Protein AF-A0A1I3V0T2-F1 (afdb_monomer_lite)

Structure (mmCIF, N/CA/C/O backbone):
data_AF-A0A1I3V0T2-F1
#
_entry.id   AF-A0A1I3V0T2-F1
#
loop_
_atom_site.group_PDB
_atom_site.id
_atom_site.type_symbol
_atom_site.label_atom_id
_atom_site.label_alt_id
_atom_site.label_comp_id
_atom_site.label_asym_id
_atom_site.label_entity_id
_atom_site.label_seq_id
_atom_site.pdbx_PDB_ins_code
_atom_site.Cartn_x
_atom_site.Cartn_y
_atom_site.Cartn_z
_atom_site.occupancy
_atom_site.B_iso_or_equiv
_atom_site.auth_seq_id
_atom_site.auth_comp_id
_atom_site.auth_asym_id
_atom_site.auth_atom_id
_atom_site.pdbx_PDB_model_num
ATOM 1 N N . MET A 1 1 ? 29.740 6.856 -59.164 1.00 42.19 1 MET A N 1
ATOM 2 C CA . MET A 1 1 ? 28.543 7.728 -59.053 1.00 42.19 1 MET A CA 1
ATOM 3 C C . MET A 1 1 ? 28.657 8.828 -57.989 1.00 42.19 1 MET A C 1
ATOM 5 O O . MET A 1 1 ? 27.972 9.827 -58.138 1.00 42.19 1 MET A O 1
ATOM 9 N N . LEU A 1 2 ? 29.525 8.717 -56.969 1.00 48.06 2 LEU A N 1
ATOM 10 C CA . LEU A 1 2 ? 29.703 9.760 -55.937 1.00 48.06 2 LEU A CA 1
ATOM 11 C C . LEU A 1 2 ? 30.706 10.882 -56.297 1.00 48.06 2 LEU A C 1
ATOM 13 O O . LEU A 1 2 ? 30.836 11.832 -55.533 1.00 48.06 2 LEU A O 1
ATOM 17 N N . GLU A 1 3 ? 31.411 10.804 -57.433 1.00 54.38 3 GLU A N 1
ATOM 18 C CA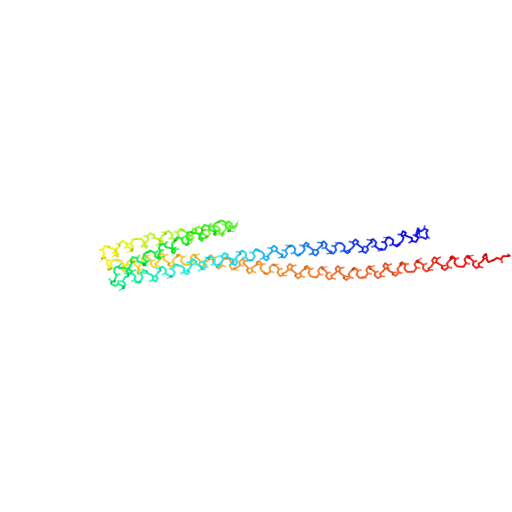 . GLU A 1 3 ? 32.475 11.770 -57.779 1.00 54.38 3 GLU A CA 1
ATOM 19 C C . GLU A 1 3 ? 31.971 13.144 -58.265 1.00 54.38 3 GLU A C 1
ATOM 21 O O . GLU A 1 3 ? 32.735 14.097 -58.209 1.00 54.38 3 GLU A O 1
ATOM 26 N N . ASN A 1 4 ? 30.695 13.286 -58.655 1.00 58.53 4 ASN A N 1
ATOM 27 C CA . ASN A 1 4 ? 30.137 14.535 -59.213 1.00 58.53 4 ASN A CA 1
ATOM 28 C C . ASN A 1 4 ? 29.074 15.206 -58.316 1.00 58.53 4 ASN A C 1
ATOM 30 O O . ASN A 1 4 ? 28.177 15.892 -58.805 1.00 58.53 4 ASN A O 1
ATOM 34 N N . ILE A 1 5 ? 29.129 14.999 -56.997 1.00 68.44 5 ILE A N 1
ATOM 35 C CA . ILE A 1 5 ? 28.201 15.649 -56.057 1.00 68.44 5 ILE A CA 1
ATOM 36 C C . ILE A 1 5 ? 28.804 16.968 -55.557 1.00 68.44 5 ILE A C 1
ATOM 38 O O . ILE A 1 5 ? 29.944 17.001 -55.094 1.00 68.44 5 ILE A O 1
ATOM 42 N N . LYS A 1 6 ? 28.013 18.053 -55.594 1.00 74.50 6 LYS A N 1
ATOM 43 C CA . LYS A 1 6 ? 28.393 19.371 -55.057 1.00 74.50 6 LYS A CA 1
ATOM 44 C C . LYS A 1 6 ? 28.843 19.257 -53.593 1.00 74.50 6 LYS A C 1
ATOM 46 O O . LYS A 1 6 ? 28.214 18.567 -52.791 1.00 74.50 6 LYS A O 1
ATOM 51 N N . ILE A 1 7 ? 29.890 19.999 -53.228 1.00 74.75 7 ILE A N 1
ATOM 52 C CA . ILE A 1 7 ? 30.458 20.020 -51.866 1.00 74.75 7 ILE A CA 1
ATOM 53 C C . ILE A 1 7 ? 29.385 20.349 -50.809 1.00 74.75 7 ILE A C 1
ATOM 55 O O . ILE A 1 7 ? 29.348 19.711 -49.757 1.00 74.75 7 ILE A O 1
ATOM 59 N N . SER A 1 8 ? 28.454 21.265 -51.110 1.00 73.44 8 SER A N 1
ATOM 60 C CA . SER A 1 8 ? 27.356 21.624 -50.198 1.00 73.44 8 SER A CA 1
ATOM 61 C C . SER A 1 8 ? 26.415 20.451 -49.904 1.00 73.44 8 SER A C 1
ATOM 63 O O . SER A 1 8 ? 26.057 20.219 -48.753 1.00 73.44 8 SER A O 1
ATOM 65 N N . THR A 1 9 ? 26.061 19.658 -50.918 1.00 76.81 9 THR A N 1
ATOM 66 C CA . THR A 1 9 ? 25.202 18.476 -50.764 1.00 76.81 9 THR A CA 1
ATOM 67 C C . THR A 1 9 ? 25.878 17.402 -49.912 1.00 76.81 9 THR A C 1
ATOM 69 O O . THR A 1 9 ? 25.211 16.744 -49.120 1.00 76.81 9 THR A O 1
ATOM 72 N N . ARG A 1 10 ? 27.205 17.255 -50.015 1.00 75.00 10 ARG A N 1
ATOM 73 C CA . ARG A 1 10 ? 27.978 16.305 -49.199 1.00 75.00 10 ARG A CA 1
ATOM 74 C C . ARG A 1 10 ? 27.998 16.693 -47.720 1.00 75.00 10 ARG A C 1
ATOM 76 O O . ARG A 1 10 ? 27.785 15.823 -46.882 1.00 75.00 10 ARG A O 1
ATOM 83 N N . MET A 1 11 ? 28.184 17.980 -47.412 1.00 78.31 11 MET A N 1
ATOM 84 C CA . MET A 1 11 ? 28.086 18.477 -46.033 1.00 78.31 11 MET A CA 1
ATOM 85 C C . MET A 1 11 ? 26.675 18.308 -45.461 1.00 78.31 11 MET A C 1
ATOM 87 O O . MET A 1 11 ? 26.524 17.831 -44.340 1.00 78.31 11 MET A O 1
ATOM 91 N N . ILE A 1 12 ? 25.631 18.640 -46.226 1.00 83.81 12 ILE A N 1
ATOM 92 C CA . ILE A 1 12 ? 24.244 18.454 -45.772 1.00 83.81 12 ILE A CA 1
ATOM 93 C C . ILE A 1 12 ? 23.960 16.975 -45.480 1.00 83.81 12 ILE A C 1
ATOM 95 O O . ILE A 1 12 ? 23.304 16.672 -44.489 1.00 83.81 12 ILE A O 1
ATOM 99 N N . LEU A 1 13 ? 24.486 16.051 -46.291 1.00 82.00 13 LEU A N 1
ATOM 100 C CA . LEU A 1 13 ? 24.309 14.617 -46.069 1.00 82.00 13 LEU A CA 1
ATOM 101 C C . LEU A 1 13 ? 24.999 14.149 -44.777 1.00 82.00 13 LEU A C 1
ATOM 103 O O . LEU A 1 13 ? 24.382 13.448 -43.978 1.00 82.00 13 LEU A O 1
ATOM 107 N N . SER A 1 14 ? 26.254 14.556 -44.542 1.00 79.81 14 SER A N 1
ATOM 108 C CA . SER A 1 14 ? 26.997 14.154 -43.341 1.00 79.81 14 SER A CA 1
ATOM 109 C C . SER A 1 14 ? 26.373 14.720 -42.068 1.00 79.81 14 SER A C 1
ATOM 111 O O . SER A 1 14 ? 26.145 13.978 -41.115 1.00 79.81 14 SER A O 1
ATOM 113 N N . TYR A 1 15 ? 26.042 16.015 -42.060 1.00 85.00 15 TYR A N 1
ATOM 114 C CA . TYR A 1 15 ? 25.407 16.648 -40.904 1.00 85.00 15 TYR A CA 1
ATOM 115 C C . TYR A 1 15 ? 23.971 16.156 -40.704 1.00 85.00 15 TYR A C 1
ATOM 117 O O . TYR A 1 15 ? 23.585 15.875 -39.575 1.00 85.00 15 TYR A O 1
ATOM 125 N N . GLY A 1 16 ? 23.203 15.965 -41.779 1.00 88.38 16 GLY A N 1
ATOM 126 C CA . GLY A 1 16 ? 21.825 15.481 -41.710 1.00 88.38 16 GLY A CA 1
ATOM 127 C C .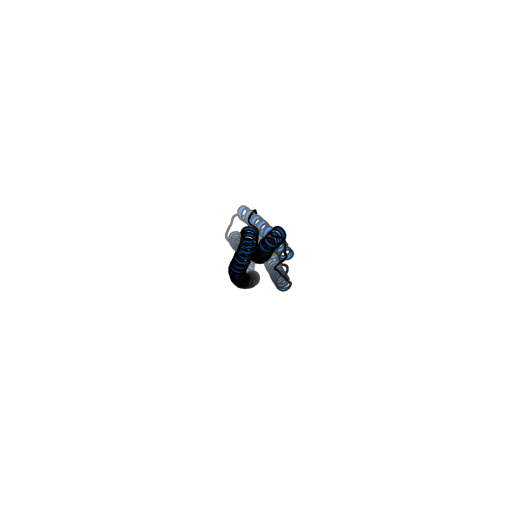 GLY A 1 16 ? 21.711 14.084 -41.101 1.00 88.38 16 GLY A C 1
ATOM 128 O O . GLY A 1 16 ? 20.859 13.863 -40.242 1.00 88.38 16 GLY A O 1
ATOM 129 N N . VAL A 1 17 ? 22.602 13.156 -41.471 1.00 85.38 17 VAL A N 1
ATOM 130 C CA . VAL A 1 17 ? 22.632 11.807 -40.876 1.00 85.38 17 VAL A CA 1
ATOM 131 C C . VAL A 1 17 ? 22.941 11.871 -39.377 1.00 85.38 17 VAL A C 1
ATOM 133 O O . VAL A 1 17 ? 22.252 11.230 -38.585 1.00 85.38 17 VAL A O 1
ATOM 136 N N . ILE A 1 18 ? 23.922 12.683 -38.971 1.00 85.94 18 ILE A N 1
ATOM 137 C CA . ILE A 1 18 ? 24.276 12.878 -37.557 1.00 85.94 18 ILE A CA 1
ATOM 138 C C . ILE A 1 18 ? 23.089 13.468 -36.780 1.00 85.94 18 ILE A C 1
ATOM 140 O O . ILE A 1 18 ? 22.743 12.964 -35.712 1.00 85.94 18 ILE A O 1
ATOM 144 N N . THR A 1 19 ? 22.425 14.492 -37.324 1.00 89.69 19 THR A N 1
ATOM 145 C CA . THR A 1 19 ? 21.252 15.116 -36.697 1.00 89.69 19 THR A CA 1
ATOM 146 C C . THR A 1 19 ? 20.096 14.129 -36.536 1.00 89.69 19 THR A C 1
ATOM 148 O O . THR A 1 19 ? 19.514 14.062 -35.457 1.00 89.69 19 THR A O 1
ATOM 151 N N . ILE A 1 20 ? 19.780 13.328 -37.561 1.00 90.31 20 ILE A N 1
ATOM 152 C CA . ILE A 1 20 ? 18.712 12.315 -37.488 1.00 90.31 20 ILE A CA 1
ATOM 153 C C . ILE A 1 20 ? 19.007 11.289 -36.390 1.00 90.31 20 ILE A C 1
ATOM 155 O O . ILE A 1 20 ? 18.123 10.969 -35.595 1.00 90.31 20 ILE A O 1
ATOM 159 N N . LEU A 1 21 ? 20.246 10.799 -36.312 1.00 86.56 21 LEU A N 1
ATOM 160 C CA . LEU A 1 21 ? 20.648 9.848 -35.275 1.00 86.56 21 LEU A CA 1
ATOM 161 C C . LEU A 1 21 ? 20.534 10.458 -33.870 1.00 86.56 21 LEU A C 1
ATOM 163 O O . LEU A 1 21 ? 20.013 9.815 -32.961 1.00 86.56 21 LEU A O 1
ATOM 167 N N . MET A 1 22 ? 20.954 11.713 -33.702 1.00 88.50 22 MET A N 1
ATOM 168 C CA . MET A 1 22 ? 20.869 12.429 -32.428 1.00 88.50 22 MET A CA 1
ATOM 169 C C . MET A 1 22 ? 19.412 12.646 -31.984 1.00 88.50 22 MET A C 1
ATOM 171 O O . MET A 1 22 ? 19.084 12.435 -30.816 1.00 88.50 22 MET A O 1
ATOM 175 N N . VAL A 1 23 ? 18.517 12.984 -32.919 1.00 93.12 23 VAL A N 1
ATOM 176 C CA . VAL A 1 23 ? 17.068 13.059 -32.665 1.00 93.12 23 VAL A CA 1
ATOM 177 C C . VAL A 1 23 ? 16.508 11.689 -32.279 1.00 93.12 23 VAL A C 1
ATOM 179 O O . VAL A 1 23 ? 15.738 11.598 -31.326 1.00 93.12 23 VAL A O 1
ATOM 182 N N . GLY A 1 24 ? 16.919 10.617 -32.963 1.00 90.00 24 GLY A N 1
ATOM 183 C CA . GLY A 1 24 ? 16.495 9.250 -32.653 1.00 90.00 24 GLY A CA 1
ATOM 184 C C . GLY A 1 24 ? 16.851 8.820 -31.227 1.00 90.00 24 GLY A C 1
ATOM 185 O O . GLY A 1 24 ? 15.994 8.306 -30.508 1.00 90.00 24 GLY A O 1
ATOM 186 N N . ILE A 1 25 ? 18.082 9.098 -30.783 1.00 87.81 25 ILE A N 1
ATOM 187 C CA . ILE A 1 25 ? 18.519 8.834 -29.401 1.00 87.81 25 ILE A CA 1
ATOM 188 C C . ILE A 1 25 ? 17.703 9.668 -28.409 1.00 87.81 25 ILE A C 1
ATOM 190 O O . ILE A 1 25 ? 17.244 9.138 -27.398 1.00 87.81 25 ILE A O 1
ATOM 194 N N . GLY A 1 26 ? 17.480 10.954 -28.702 1.00 90.69 26 GLY A N 1
ATOM 195 C CA . GLY A 1 26 ? 16.666 11.832 -27.859 1.00 90.69 26 GLY A CA 1
ATOM 196 C C . GLY A 1 26 ? 15.227 11.331 -27.695 1.00 90.69 26 GLY A C 1
ATOM 197 O O . GLY A 1 26 ? 14.708 11.293 -26.579 1.00 90.69 26 GLY A O 1
ATOM 198 N N . LEU A 1 27 ? 14.600 10.881 -28.787 1.00 92.44 27 LEU A N 1
ATOM 199 C CA . LEU A 1 27 ? 13.257 10.295 -28.767 1.00 92.44 27 LEU A CA 1
ATOM 200 C C . LEU A 1 27 ? 13.216 8.997 -27.953 1.00 92.44 27 LEU A C 1
ATOM 202 O O . LEU A 1 27 ? 12.346 8.848 -27.096 1.00 92.44 27 LEU A O 1
ATOM 206 N N . TYR A 1 28 ? 14.166 8.085 -28.174 1.00 89.69 28 TYR A N 1
ATOM 207 C CA . TYR A 1 28 ? 14.245 6.831 -27.422 1.00 89.69 28 TYR A CA 1
ATOM 208 C C . TYR A 1 28 ? 14.462 7.072 -25.923 1.00 89.69 28 TYR A C 1
ATOM 210 O O . TYR A 1 28 ? 13.746 6.511 -25.096 1.00 89.69 28 TYR A O 1
ATOM 218 N N . SER A 1 29 ? 15.397 7.958 -25.571 1.00 88.31 29 SER A N 1
ATOM 219 C CA . SER A 1 29 ? 15.672 8.339 -24.183 1.00 88.31 29 SER A CA 1
ATOM 220 C C . SER A 1 29 ? 14.432 8.932 -23.507 1.00 88.31 29 SER A C 1
ATOM 222 O O . SER A 1 29 ? 14.077 8.541 -22.395 1.00 88.31 29 SER A O 1
ATOM 224 N N . SER A 1 30 ? 13.692 9.797 -24.210 1.00 90.06 30 SER A N 1
ATOM 225 C CA . SER A 1 30 ? 12.423 10.337 -23.712 1.00 90.06 30 SER A CA 1
ATOM 226 C C . SER A 1 30 ? 11.384 9.240 -23.456 1.00 90.06 30 SER A C 1
ATOM 228 O O . SER A 1 30 ? 10.738 9.245 -22.408 1.00 90.06 30 SER A O 1
ATOM 230 N N . LEU A 1 31 ? 11.233 8.271 -24.366 1.00 89.12 31 LEU A N 1
ATOM 231 C CA . LEU A 1 31 ? 10.314 7.139 -24.184 1.00 89.12 31 LEU A CA 1
ATOM 232 C C . LEU A 1 31 ? 10.709 6.268 -22.982 1.00 89.12 31 LEU A C 1
ATOM 234 O O . LEU A 1 31 ? 9.848 5.925 -22.170 1.00 89.12 31 LEU A O 1
ATOM 238 N N . ALA A 1 32 ? 12.000 5.963 -22.832 1.00 87.81 32 ALA A N 1
ATOM 239 C CA . ALA A 1 32 ? 12.520 5.197 -21.701 1.00 87.81 32 ALA A CA 1
ATOM 240 C C . ALA A 1 32 ? 12.268 5.910 -20.360 1.00 87.81 32 ALA A C 1
ATOM 242 O O . ALA A 1 32 ? 11.796 5.291 -19.404 1.00 87.81 32 ALA A O 1
ATOM 243 N N . LEU A 1 33 ? 12.492 7.228 -20.302 1.00 87.44 33 LEU A N 1
ATOM 244 C CA . LEU A 1 33 ? 12.200 8.041 -19.117 1.00 87.44 33 LEU A CA 1
ATOM 245 C C . LEU A 1 33 ? 10.704 8.080 -18.788 1.00 87.44 33 LEU A C 1
ATOM 247 O O . LEU A 1 33 ? 10.332 8.000 -17.617 1.00 87.44 33 LEU A O 1
ATOM 251 N N . HIS A 1 34 ? 9.831 8.180 -19.795 1.00 88.81 34 HIS A N 1
ATOM 252 C CA . HIS A 1 34 ? 8.383 8.144 -19.580 1.00 88.81 34 HIS A CA 1
ATOM 253 C C . HIS A 1 34 ? 7.918 6.795 -19.021 1.00 88.81 34 HIS A C 1
ATOM 255 O O . HIS A 1 34 ? 7.116 6.776 -18.084 1.00 88.81 34 HIS A O 1
ATOM 261 N N . ALA A 1 35 ? 8.447 5.682 -19.538 1.00 84.56 35 ALA A N 1
ATOM 262 C CA . ALA A 1 35 ? 8.170 4.351 -19.000 1.00 84.56 35 ALA A CA 1
ATOM 263 C C . ALA A 1 35 ? 8.640 4.228 -17.539 1.00 84.56 35 ALA A C 1
ATOM 265 O O . ALA A 1 35 ? 7.861 3.833 -16.669 1.00 84.56 35 ALA A O 1
ATOM 266 N N . GLY A 1 36 ? 9.866 4.679 -17.240 1.00 85.31 36 GLY A N 1
ATOM 267 C CA . GLY A 1 36 ? 10.398 4.715 -15.874 1.00 85.31 36 GLY A CA 1
ATOM 268 C C . GLY A 1 36 ? 9.539 5.553 -14.921 1.00 85.31 36 GLY A C 1
ATOM 269 O O . GLY A 1 36 ? 9.213 5.113 -13.818 1.00 85.31 36 GLY A O 1
ATOM 270 N N . LYS A 1 37 ? 9.081 6.729 -15.367 1.00 86.81 37 LYS A N 1
ATOM 271 C CA . LYS A 1 37 ? 8.181 7.593 -14.589 1.00 86.81 37 LYS A CA 1
ATOM 272 C C . LYS A 1 37 ? 6.840 6.920 -14.292 1.00 86.81 37 LYS A C 1
ATOM 274 O O . LYS A 1 37 ? 6.321 7.085 -13.188 1.00 86.81 37 LYS A O 1
ATOM 279 N N . SER A 1 38 ? 6.276 6.175 -15.245 1.00 86.88 38 SER A N 1
ATOM 280 C CA . SER A 1 38 ? 5.033 5.425 -15.023 1.00 86.88 38 SER A CA 1
ATOM 281 C C . SER A 1 38 ? 5.212 4.366 -13.936 1.00 86.88 38 SER A C 1
ATOM 283 O O . SER A 1 38 ? 4.417 4.324 -13.001 1.00 86.88 38 SER A O 1
ATOM 285 N N . ASN A 1 39 ? 6.299 3.590 -14.000 1.00 86.62 39 ASN A N 1
ATOM 286 C CA . ASN A 1 39 ? 6.596 2.559 -13.004 1.00 86.62 39 ASN A CA 1
ATOM 287 C C . ASN A 1 39 ? 6.750 3.151 -11.592 1.00 86.62 39 ASN A C 1
ATOM 289 O O . ASN A 1 39 ? 6.151 2.653 -10.640 1.00 86.62 39 ASN A O 1
ATOM 293 N N . ILE A 1 40 ? 7.494 4.257 -11.455 1.00 88.88 40 ILE A N 1
ATOM 294 C CA . ILE A 1 40 ? 7.658 4.964 -10.172 1.00 88.88 40 ILE A CA 1
ATOM 295 C C . ILE A 1 40 ? 6.310 5.457 -9.638 1.00 88.88 40 ILE A C 1
ATOM 297 O O . ILE A 1 40 ? 6.041 5.370 -8.438 1.00 88.88 40 ILE A O 1
ATOM 301 N N . ASN A 1 41 ? 5.446 5.973 -10.513 1.00 90.12 41 ASN A N 1
ATOM 302 C CA . ASN A 1 41 ? 4.121 6.435 -10.116 1.00 90.12 41 ASN A CA 1
ATOM 303 C C . ASN A 1 41 ? 3.257 5.279 -9.589 1.00 90.12 41 ASN A C 1
ATOM 305 O O . ASN A 1 41 ? 2.552 5.448 -8.597 1.00 90.12 41 ASN A O 1
ATOM 309 N N . ASP A 1 42 ? 3.330 4.100 -10.203 1.00 87.44 42 ASP A N 1
ATOM 310 C CA . ASP A 1 42 ? 2.564 2.933 -9.756 1.00 87.44 42 ASP A CA 1
ATOM 311 C C . ASP A 1 42 ? 3.063 2.388 -8.411 1.00 87.44 42 ASP A C 1
ATOM 313 O O . ASP A 1 42 ? 2.249 2.120 -7.525 1.00 87.44 42 ASP A O 1
ATOM 317 N N . ILE A 1 43 ? 4.382 2.351 -8.195 1.00 90.88 43 ILE A N 1
ATOM 318 C CA . ILE A 1 43 ? 4.984 2.029 -6.889 1.00 90.88 43 ILE A CA 1
ATOM 319 C C . ILE A 1 43 ? 4.536 3.045 -5.828 1.00 90.88 43 ILE A C 1
ATOM 321 O O . ILE A 1 43 ? 4.085 2.676 -4.744 1.00 90.88 43 ILE A O 1
ATOM 325 N N . THR A 1 44 ? 4.579 4.339 -6.154 1.00 91.62 44 THR A N 1
ATOM 326 C CA . THR A 1 44 ? 4.181 5.417 -5.232 1.00 91.62 44 THR A CA 1
ATOM 327 C C . THR A 1 44 ? 2.704 5.312 -4.842 1.00 91.62 44 THR A C 1
ATOM 329 O O . THR A 1 44 ? 2.354 5.509 -3.676 1.00 91.62 44 THR A O 1
ATOM 332 N N . LYS A 1 45 ? 1.818 4.961 -5.787 1.00 90.31 45 LYS A N 1
ATOM 333 C CA . LYS A 1 45 ? 0.396 4.711 -5.497 1.00 90.31 45 LYS A CA 1
ATOM 334 C C . LYS A 1 45 ? 0.216 3.549 -4.522 1.00 90.31 45 LYS A C 1
ATOM 336 O O . LYS A 1 45 ? -0.592 3.679 -3.606 1.00 90.31 45 LYS A O 1
ATOM 341 N N . LEU A 1 46 ? 0.951 2.448 -4.703 1.00 90.94 46 LEU A N 1
ATOM 342 C CA . LEU A 1 46 ? 0.890 1.295 -3.800 1.00 90.94 46 LEU A CA 1
ATOM 343 C C . LEU A 1 46 ? 1.371 1.665 -2.392 1.00 90.94 46 LEU A C 1
ATOM 345 O O . LEU A 1 46 ? 0.658 1.406 -1.429 1.00 90.94 46 LEU A O 1
ATOM 349 N N . ILE A 1 47 ? 2.501 2.368 -2.264 1.00 92.50 47 ILE A N 1
ATOM 350 C CA . ILE A 1 47 ? 3.011 2.854 -0.966 1.00 92.50 47 ILE A CA 1
ATOM 351 C C . ILE A 1 47 ? 1.985 3.755 -0.265 1.00 92.50 47 ILE A C 1
ATOM 353 O O . ILE A 1 47 ? 1.737 3.628 0.939 1.00 92.50 47 ILE A O 1
ATOM 357 N N . PHE A 1 48 ? 1.345 4.654 -1.018 1.00 92.44 48 PHE A N 1
ATOM 358 C CA . PHE A 1 48 ? 0.290 5.502 -0.476 1.00 92.44 48 PHE A CA 1
ATOM 359 C C . PHE A 1 48 ? -0.893 4.673 0.042 1.00 92.44 48 PHE A C 1
ATOM 361 O O . PHE A 1 48 ? -1.375 4.935 1.143 1.00 92.44 48 PHE A O 1
ATOM 368 N N . GLN A 1 49 ? -1.343 3.664 -0.712 1.00 92.19 49 GLN A N 1
ATOM 369 C CA . GLN A 1 49 ? -2.423 2.759 -0.300 1.00 92.19 49 GLN A CA 1
ATOM 370 C C . GLN A 1 49 ? -2.051 1.956 0.952 1.00 92.19 49 GLN A C 1
ATOM 372 O O . GLN A 1 49 ? -2.842 1.936 1.892 1.00 92.19 49 GLN A O 1
ATOM 377 N N . ILE A 1 50 ? -0.836 1.400 1.015 1.00 94.75 50 ILE A N 1
ATOM 378 C CA . ILE A 1 50 ? -0.304 0.701 2.198 1.00 94.75 50 ILE A CA 1
ATOM 379 C C . ILE A 1 50 ? -0.355 1.614 3.426 1.00 94.75 50 ILE A C 1
ATOM 381 O O . ILE A 1 50 ? -0.799 1.207 4.496 1.00 94.75 50 ILE A O 1
ATOM 385 N N . THR A 1 51 ? 0.025 2.884 3.273 1.00 95.25 51 THR A N 1
ATOM 386 C CA . THR A 1 51 ? -0.047 3.863 4.368 1.00 95.25 51 THR A CA 1
ATOM 387 C C . THR A 1 51 ? -1.494 4.111 4.810 1.00 95.25 51 THR A C 1
ATOM 389 O O . THR A 1 51 ? -1.762 4.209 6.005 1.00 95.25 51 THR A O 1
ATOM 392 N N . GLN A 1 52 ? -2.454 4.179 3.878 1.00 93.94 52 GLN A N 1
ATOM 393 C CA . GLN A 1 52 ? -3.872 4.307 4.240 1.00 93.94 52 GLN A CA 1
ATOM 394 C C . GLN A 1 52 ? -4.375 3.085 5.020 1.00 93.94 52 GLN A C 1
ATOM 396 O O . GLN A 1 52 ? -5.095 3.262 5.999 1.00 93.94 52 GLN A O 1
ATOM 401 N N . VAL A 1 53 ? -3.994 1.867 4.621 1.00 96.06 53 VAL A N 1
ATOM 402 C CA . VAL A 1 53 ? -4.384 0.635 5.329 1.00 96.06 53 VAL A CA 1
ATOM 403 C C . VAL A 1 53 ? -3.750 0.583 6.721 1.00 96.06 53 VAL A C 1
ATOM 405 O O . VAL A 1 53 ? -4.452 0.338 7.699 1.00 96.06 53 VAL A O 1
ATOM 408 N N . ASN A 1 54 ? -2.472 0.939 6.853 1.00 96.62 54 ASN A N 1
ATOM 409 C CA . ASN A 1 54 ? -1.809 1.043 8.156 1.00 96.62 54 ASN A CA 1
ATOM 410 C C . ASN A 1 54 ? -2.459 2.092 9.074 1.00 96.62 54 ASN A C 1
ATOM 412 O O . ASN A 1 54 ? -2.601 1.865 10.275 1.00 96.62 54 ASN A O 1
ATOM 416 N N . ASN A 1 55 ? -2.938 3.211 8.524 1.00 95.56 55 ASN A N 1
ATOM 417 C CA . ASN A 1 55 ? -3.717 4.180 9.299 1.00 95.56 55 ASN A CA 1
ATOM 418 C C . ASN A 1 55 ? -5.040 3.585 9.808 1.00 95.56 55 ASN A C 1
ATOM 420 O O . ASN A 1 55 ? -5.472 3.928 10.906 1.00 95.56 55 ASN A O 1
ATOM 424 N N . ILE A 1 56 ? -5.685 2.698 9.039 1.00 96.31 56 ILE A N 1
ATOM 425 C CA . ILE A 1 56 ? -6.872 1.961 9.500 1.00 96.31 56 ILE A CA 1
ATOM 426 C C . ILE A 1 56 ? -6.485 1.026 10.650 1.00 96.31 56 ILE A C 1
ATOM 428 O O . ILE A 1 56 ? -7.117 1.094 11.698 1.00 96.31 56 ILE A O 1
ATOM 432 N N . ILE A 1 57 ? -5.430 0.220 10.496 1.00 96.75 57 ILE A N 1
ATOM 433 C CA . ILE A 1 57 ? -4.926 -0.682 11.549 1.00 96.75 57 ILE A CA 1
ATOM 434 C C . ILE A 1 57 ? -4.665 0.094 12.849 1.00 96.75 57 ILE A C 1
ATOM 436 O O . ILE A 1 57 ? -5.111 -0.309 13.924 1.00 96.75 57 ILE A O 1
ATOM 440 N N . ASN A 1 58 ? -4.011 1.253 12.753 1.00 96.19 58 ASN A N 1
ATOM 441 C CA . ASN A 1 58 ? -3.754 2.112 13.904 1.00 96.19 58 ASN A CA 1
ATOM 442 C C . ASN A 1 58 ? -5.048 2.650 14.545 1.00 96.19 58 ASN A C 1
ATOM 444 O O . ASN A 1 58 ? -5.175 2.632 15.768 1.00 96.19 58 ASN A O 1
ATOM 448 N N . ASN A 1 59 ? -6.034 3.080 13.747 1.00 94.69 59 ASN A N 1
ATOM 449 C CA . ASN A 1 59 ? -7.333 3.525 14.270 1.00 94.69 59 ASN A CA 1
ATOM 450 C C . ASN A 1 59 ? -8.049 2.405 15.039 1.00 94.69 59 ASN A C 1
ATOM 452 O O . ASN A 1 59 ? -8.592 2.666 16.110 1.00 94.69 59 ASN A O 1
ATOM 456 N N . VAL A 1 60 ? -8.010 1.167 14.535 1.00 94.81 60 VAL A N 1
ATOM 457 C CA . VAL A 1 60 ? -8.618 0.004 15.202 1.00 94.81 60 VAL A CA 1
ATOM 458 C C . VAL A 1 60 ? -7.973 -0.244 16.563 1.00 94.81 60 VAL A C 1
ATOM 460 O O . VAL A 1 60 ? -8.680 -0.480 17.542 1.00 94.81 60 VAL A O 1
ATOM 463 N N . SER A 1 61 ? -6.646 -0.146 16.645 1.00 93.38 61 SER A N 1
ATOM 464 C CA . SER A 1 61 ? -5.905 -0.292 17.903 1.00 93.38 61 SER A CA 1
ATOM 465 C C . SER A 1 61 ? -6.231 0.816 18.910 1.00 93.38 61 SER A C 1
ATOM 467 O O . SER A 1 61 ? -6.407 0.538 20.099 1.00 93.38 61 SER A O 1
ATOM 469 N N . ILE A 1 62 ? -6.369 2.064 18.448 1.00 94.12 62 ILE A N 1
ATOM 470 C CA . ILE A 1 62 ? -6.787 3.185 19.303 1.00 94.12 62 ILE A CA 1
ATOM 471 C C . ILE A 1 62 ? -8.212 2.958 19.819 1.00 94.12 62 ILE A C 1
ATOM 473 O O . ILE A 1 62 ? -8.440 3.025 21.021 1.00 94.12 62 ILE A O 1
ATOM 477 N N . VAL A 1 63 ? -9.151 2.604 18.939 1.00 93.62 63 VAL A N 1
ATOM 478 C CA . VAL A 1 63 ? -10.542 2.303 19.313 1.00 93.62 63 VAL A CA 1
ATOM 479 C C . VAL A 1 63 ? -10.621 1.160 20.332 1.00 93.62 63 VAL A C 1
ATOM 481 O O . VAL A 1 63 ? -11.387 1.246 21.287 1.00 93.62 63 VAL A O 1
ATOM 484 N N . ALA A 1 64 ? -9.814 0.108 20.173 1.00 92.19 64 ALA A N 1
ATOM 485 C CA . ALA A 1 64 ? -9.748 -0.988 21.139 1.00 92.19 64 ALA A CA 1
ATOM 486 C C . ALA A 1 64 ? -9.249 -0.527 22.517 1.00 92.19 64 ALA A C 1
ATOM 488 O O . ALA A 1 64 ? -9.785 -0.948 23.541 1.00 92.19 64 ALA A O 1
ATOM 489 N N . SER A 1 65 ? -8.259 0.367 22.537 1.00 91.56 65 SER A N 1
ATOM 490 C CA . SER A 1 65 ? -7.750 0.970 23.773 1.00 91.56 65 SER A CA 1
ATOM 491 C C . SER A 1 65 ? -8.828 1.816 24.450 1.00 91.56 65 SER A C 1
ATOM 493 O O . SER A 1 65 ? -9.000 1.758 25.663 1.00 91.56 65 SER A O 1
ATOM 495 N N . GLU A 1 66 ? -9.626 2.521 23.656 1.00 92.62 66 GLU A N 1
ATOM 496 C CA . GLU A 1 66 ? -10.736 3.322 24.148 1.00 92.62 66 GLU A CA 1
ATOM 497 C C . GLU A 1 66 ? -11.848 2.505 24.807 1.00 92.62 66 GLU A C 1
ATOM 499 O O . GLU A 1 66 ? -12.388 2.903 25.839 1.00 92.62 66 GLU A O 1
ATOM 504 N N . PHE A 1 67 ? -12.178 1.340 24.245 1.00 93.12 67 PHE A N 1
ATOM 505 C CA . PHE A 1 67 ? -13.145 0.436 24.864 1.00 93.12 67 PHE A CA 1
ATOM 506 C C . PHE A 1 67 ? -12.679 -0.043 26.238 1.00 93.12 67 PHE A C 1
ATOM 508 O O . PHE A 1 67 ? -13.484 -0.117 27.165 1.00 93.12 67 PHE A O 1
ATOM 515 N N . ILE A 1 68 ? -11.379 -0.297 26.395 1.00 91.00 68 ILE A N 1
ATOM 516 C CA . ILE A 1 68 ? -10.788 -0.641 27.690 1.00 91.00 68 ILE A CA 1
ATOM 517 C C . ILE A 1 68 ? -10.917 0.541 28.663 1.00 91.00 68 ILE A C 1
ATOM 519 O O . ILE A 1 68 ? -11.372 0.347 29.792 1.00 91.00 68 ILE A O 1
ATOM 523 N N . THR A 1 69 ? -10.592 1.763 28.227 1.00 91.00 69 THR A N 1
ATOM 524 C CA . THR A 1 69 ? -10.751 2.987 29.035 1.00 91.00 69 THR A CA 1
ATOM 525 C C . THR A 1 69 ? -12.191 3.160 29.518 1.00 91.00 69 THR A C 1
ATOM 527 O O . THR A 1 69 ? -12.417 3.383 30.703 1.00 91.00 69 THR A O 1
ATOM 530 N N . ILE A 1 70 ? -13.180 2.959 28.642 1.00 90.31 70 ILE A N 1
ATOM 531 C CA . ILE A 1 70 ? -14.611 3.075 28.967 1.00 90.31 70 ILE A CA 1
ATOM 532 C C . ILE A 1 70 ? -15.051 2.114 30.092 1.00 90.31 70 ILE A C 1
ATOM 534 O O . ILE A 1 70 ? -15.941 2.453 30.883 1.00 90.31 70 ILE A O 1
ATOM 538 N N . ILE A 1 71 ? -14.455 0.920 30.181 1.00 88.56 71 ILE A N 1
ATOM 539 C CA . ILE A 1 71 ? -14.749 -0.039 31.260 1.00 88.56 71 ILE A CA 1
ATOM 540 C C . ILE A 1 71 ? -14.093 0.387 32.569 1.00 88.56 71 ILE A C 1
ATOM 542 O O . ILE A 1 71 ? -14.725 0.306 33.622 1.00 88.56 71 ILE A O 1
ATOM 546 N N . ILE A 1 72 ? -12.820 0.778 32.507 1.00 88.38 72 ILE A N 1
ATOM 547 C CA . ILE A 1 72 ? -11.986 0.994 33.693 1.00 88.38 72 ILE A CA 1
ATOM 548 C C . ILE A 1 72 ? -12.301 2.333 34.361 1.00 88.38 72 ILE A C 1
ATOM 550 O O . ILE A 1 72 ? -12.250 2.430 35.587 1.00 88.38 72 ILE A O 1
ATOM 554 N N . ASP A 1 73 ? -12.626 3.357 33.576 1.00 84.25 73 ASP A N 1
ATOM 555 C CA . ASP A 1 73 ? -12.862 4.699 34.089 1.00 84.25 73 ASP A CA 1
ATOM 556 C C . ASP A 1 73 ? -14.219 4.781 34.822 1.00 84.25 73 ASP A C 1
ATOM 558 O O . ASP A 1 73 ? -15.254 4.404 34.260 1.00 84.25 73 ASP A O 1
ATOM 562 N N . PRO A 1 74 ? -14.270 5.243 36.082 1.00 75.38 74 PRO A N 1
ATOM 563 C CA . PRO A 1 74 ? -15.529 5.475 36.784 1.00 75.38 74 PRO A CA 1
ATOM 564 C C . PRO A 1 74 ? -16.241 6.782 36.373 1.00 75.38 74 PRO A C 1
ATOM 566 O O . PRO A 1 74 ? -17.434 6.925 36.656 1.00 75.38 74 PRO A O 1
ATOM 569 N N . ASP A 1 75 ? -15.563 7.733 35.723 1.00 85.38 75 ASP A N 1
ATOM 570 C CA . ASP A 1 75 ? -16.108 9.049 35.368 1.00 85.38 75 ASP A CA 1
ATOM 571 C C . ASP A 1 75 ? -16.980 8.993 34.100 1.00 85.38 75 ASP A C 1
ATOM 573 O O . ASP A 1 75 ? -16.535 8.662 33.000 1.00 85.38 75 ASP A O 1
ATOM 577 N N . LYS A 1 76 ? -18.256 9.375 34.233 1.00 77.56 76 LYS A N 1
ATOM 578 C CA . LYS A 1 76 ? -19.211 9.410 33.113 1.00 77.56 76 LYS A CA 1
ATOM 579 C C . LYS A 1 76 ? -18.848 10.437 32.037 1.00 77.56 76 LYS A C 1
ATOM 581 O O . LYS A 1 76 ? -19.159 10.211 30.871 1.00 77.56 76 LYS A O 1
ATOM 586 N N . SER A 1 77 ? -18.228 11.554 32.411 1.00 79.81 77 SER A N 1
ATOM 587 C CA . SER A 1 77 ? -17.847 12.609 31.467 1.00 79.81 77 SER A CA 1
ATOM 588 C C . SER A 1 77 ? -16.696 12.169 30.560 1.00 79.81 77 SER A C 1
ATOM 590 O O . SER A 1 77 ? -16.715 12.449 29.362 1.00 79.81 77 SER A O 1
ATOM 592 N N . LEU A 1 78 ? -15.744 11.402 31.101 1.00 81.69 78 LEU A N 1
ATOM 593 C CA . LEU A 1 78 ? -14.648 10.814 30.332 1.00 81.69 78 LEU A CA 1
ATOM 594 C C . LEU A 1 78 ? -15.160 9.735 29.370 1.00 81.69 78 LEU A C 1
ATOM 596 O O . LEU A 1 78 ? -14.780 9.745 28.202 1.00 81.69 78 LEU A O 1
ATOM 600 N N . LYS A 1 79 ? -16.123 8.899 29.786 1.00 85.56 79 LYS A N 1
ATOM 601 C CA . LYS A 1 79 ? -16.757 7.909 28.890 1.00 85.56 79 LYS A CA 1
ATOM 602 C C . LYS A 1 79 ? -17.406 8.534 27.660 1.00 85.56 79 LYS A C 1
ATOM 604 O O . LYS A 1 79 ? -17.232 8.023 26.558 1.00 85.56 79 LYS A O 1
ATOM 609 N N . GLU A 1 80 ? -18.136 9.633 27.835 1.00 85.88 80 GLU A N 1
ATOM 610 C CA . GLU A 1 80 ? -18.777 10.334 26.717 1.00 85.88 80 GLU A CA 1
ATOM 611 C C . GLU A 1 80 ? -17.735 10.871 25.721 1.00 85.88 80 GLU A C 1
ATOM 613 O O . GLU A 1 80 ? -17.900 10.737 24.507 1.00 85.88 80 GLU A O 1
ATOM 618 N N . ASN A 1 81 ? -16.618 11.410 26.221 1.00 89.62 81 ASN A N 1
ATOM 619 C CA . ASN A 1 81 ? -15.511 11.861 25.376 1.00 89.62 81 ASN A CA 1
ATOM 620 C C . ASN A 1 81 ? -14.886 10.701 24.585 1.00 89.62 81 ASN A C 1
ATOM 622 O O . ASN A 1 81 ? -14.632 10.846 23.386 1.00 89.62 81 ASN A O 1
ATOM 626 N N . GLU A 1 82 ? -14.681 9.540 25.211 1.00 89.19 82 GLU A N 1
ATOM 627 C CA . GLU A 1 82 ? -14.145 8.361 24.520 1.00 89.19 82 GLU A CA 1
ATOM 628 C C . GLU A 1 82 ? -15.107 7.824 23.446 1.00 89.19 82 GLU A C 1
ATOM 630 O O . GLU A 1 82 ? -14.683 7.497 22.336 1.00 89.19 82 GLU A O 1
ATOM 635 N N . LEU A 1 83 ? -16.421 7.824 23.698 1.00 90.12 83 LEU A N 1
ATOM 636 C CA . LEU A 1 83 ? -17.421 7.472 22.680 1.00 90.12 83 LEU A CA 1
ATOM 637 C C . LEU A 1 83 ? -17.379 8.425 21.476 1.00 90.12 83 LEU A C 1
ATOM 639 O O . LEU A 1 83 ? -17.452 7.984 20.322 1.00 90.12 83 LEU A O 1
ATOM 643 N N . GLN A 1 84 ? -17.197 9.726 21.718 1.00 91.50 84 GLN A N 1
ATOM 644 C CA . GLN A 1 84 ? -17.011 10.703 20.643 1.00 91.50 84 GLN A CA 1
ATOM 645 C C . GLN A 1 84 ? -15.719 10.446 19.858 1.00 91.50 84 GLN A C 1
ATOM 647 O O . GLN A 1 84 ? -15.733 10.499 18.622 1.00 91.50 84 GLN A O 1
ATOM 652 N N . ARG A 1 85 ? -14.613 10.113 20.536 1.00 91.38 85 ARG A N 1
ATOM 653 C CA . ARG A 1 85 ? -13.347 9.750 19.880 1.00 91.38 85 ARG A CA 1
ATOM 654 C C . ARG A 1 85 ? -13.503 8.509 19.004 1.00 91.38 85 ARG A C 1
ATOM 656 O O . ARG A 1 85 ? -13.116 8.552 17.833 1.00 91.38 85 ARG A O 1
ATOM 663 N N . ILE A 1 86 ? -14.169 7.462 19.493 1.00 93.12 86 ILE A N 1
ATOM 664 C CA . ILE A 1 86 ? -14.494 6.263 18.702 1.00 93.12 86 ILE A CA 1
ATOM 665 C C . ILE A 1 86 ? -15.273 6.639 17.433 1.00 93.12 86 ILE A C 1
ATOM 667 O O . ILE A 1 86 ? -14.935 6.182 16.335 1.00 93.12 86 ILE A O 1
ATOM 671 N N . ALA A 1 87 ? -16.289 7.501 17.541 1.00 92.38 87 ALA A N 1
ATOM 672 C CA . ALA A 1 87 ? -17.071 7.945 16.387 1.00 92.38 87 ALA A CA 1
ATOM 673 C C . ALA A 1 87 ? -16.211 8.686 15.343 1.00 92.38 87 ALA A C 1
ATOM 675 O O . ALA A 1 87 ? -16.381 8.482 14.134 1.00 92.38 87 ALA A O 1
ATOM 676 N N . VAL A 1 88 ? -15.253 9.507 15.789 1.00 94.38 88 VAL A N 1
ATOM 677 C CA . VAL A 1 88 ? -14.295 10.198 14.912 1.00 94.38 88 VAL A CA 1
ATOM 678 C C . VAL A 1 88 ? -13.406 9.201 14.165 1.00 94.38 88 VAL A C 1
ATOM 680 O O . VAL A 1 88 ? -13.304 9.295 12.936 1.00 94.38 88 VAL A O 1
ATOM 683 N N . TYR A 1 89 ? -12.817 8.218 14.855 1.00 93.44 89 TYR A N 1
ATOM 684 C CA . TYR A 1 89 ? -11.980 7.194 14.216 1.00 93.44 89 TYR A CA 1
ATOM 685 C C . TYR A 1 89 ? -12.774 6.338 13.230 1.00 93.44 89 TYR A C 1
ATOM 687 O O . TYR A 1 89 ? -12.354 6.179 12.084 1.00 93.44 89 TYR A O 1
ATOM 695 N N . ARG A 1 90 ? -13.981 5.894 13.596 1.00 92.06 90 ARG A N 1
ATOM 696 C CA . ARG A 1 90 ? -14.863 5.143 12.687 1.00 92.06 90 ARG A CA 1
ATOM 697 C C . ARG A 1 90 ? -15.220 5.943 11.433 1.00 92.06 90 ARG A C 1
ATOM 699 O O . ARG A 1 90 ? -15.253 5.390 10.331 1.00 92.06 90 ARG A O 1
ATOM 706 N N . LYS A 1 91 ? -15.472 7.251 11.565 1.00 93.25 91 LYS A N 1
ATOM 707 C CA . LYS A 1 91 ? -15.715 8.141 10.418 1.00 93.25 91 LYS A CA 1
ATOM 708 C C . LYS A 1 91 ? -14.470 8.279 9.541 1.00 93.25 91 LYS A C 1
ATOM 710 O O . LYS A 1 91 ? -14.604 8.340 8.319 1.00 93.25 91 LYS A O 1
ATOM 715 N N . ASN A 1 92 ? -13.284 8.341 10.143 1.00 92.69 92 ASN A N 1
ATOM 716 C CA . ASN A 1 92 ? -12.023 8.372 9.411 1.00 92.69 92 ASN A CA 1
ATOM 717 C C . ASN A 1 92 ? -11.805 7.075 8.620 1.00 92.69 92 ASN A C 1
ATOM 719 O O . ASN A 1 92 ? -11.579 7.134 7.416 1.00 92.69 92 ASN A O 1
ATOM 723 N N . GLU A 1 93 ? -11.984 5.912 9.245 1.00 90.88 93 GLU A N 1
ATOM 724 C CA . GLU A 1 93 ? -11.895 4.612 8.569 1.00 90.88 93 GLU A CA 1
ATOM 725 C C . GLU A 1 93 ? -12.830 4.519 7.359 1.00 90.88 93 GLU A C 1
ATOM 727 O O . GLU A 1 93 ? -12.391 4.141 6.278 1.00 90.88 93 GLU A O 1
ATOM 732 N N . ASN A 1 94 ? -14.093 4.943 7.492 1.00 91.75 94 ASN A N 1
ATOM 733 C CA . ASN A 1 94 ? -15.038 4.969 6.370 1.00 91.75 94 ASN A CA 1
ATOM 734 C C . ASN A 1 94 ? -14.518 5.801 5.186 1.00 91.75 94 ASN A C 1
ATOM 736 O O . ASN A 1 94 ? -14.675 5.412 4.027 1.00 91.75 94 ASN A O 1
ATOM 740 N N . LYS A 1 95 ? -13.884 6.949 5.463 1.00 92.81 95 LYS A N 1
ATOM 741 C CA . LYS A 1 95 ? -13.260 7.776 4.420 1.00 92.81 95 LYS A CA 1
ATOM 742 C C . LYS A 1 95 ? -12.076 7.055 3.780 1.00 92.81 95 LYS A C 1
ATOM 744 O O . LYS A 1 95 ? -11.961 7.081 2.557 1.00 92.81 95 LYS A O 1
ATOM 749 N N . LEU A 1 96 ? -11.230 6.407 4.580 1.00 92.19 96 LEU A N 1
ATOM 750 C CA . LEU A 1 96 ? -10.071 5.650 4.099 1.00 92.19 96 LEU A CA 1
ATOM 751 C C . LEU A 1 96 ? -10.505 4.483 3.200 1.00 92.19 96 LEU A C 1
ATOM 753 O O . LEU A 1 96 ? -9.997 4.360 2.088 1.00 92.19 96 LEU A O 1
ATOM 757 N N . PHE A 1 97 ? -11.523 3.715 3.595 1.00 92.06 97 PHE A N 1
ATOM 758 C CA . PHE A 1 97 ? -12.116 2.672 2.750 1.00 92.06 97 PHE A CA 1
ATOM 759 C C . PHE A 1 97 ? -12.682 3.228 1.442 1.00 92.0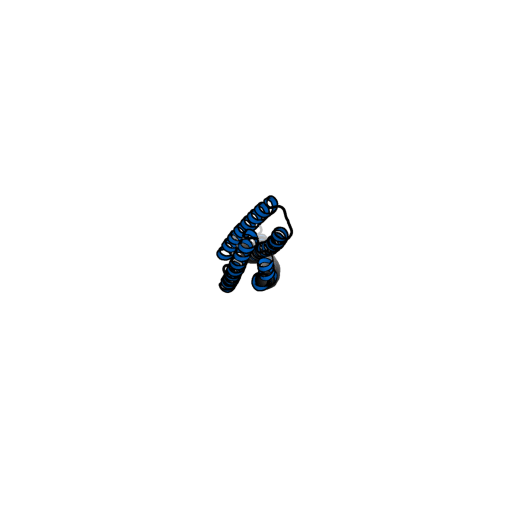6 97 PHE A C 1
ATOM 761 O O . PHE A 1 97 ? -12.422 2.676 0.375 1.00 92.06 97 PHE A O 1
ATOM 768 N N . ALA A 1 98 ? -13.407 4.349 1.485 1.00 90.75 98 ALA A N 1
ATOM 769 C CA . ALA A 1 98 ? -13.932 4.978 0.273 1.00 90.75 98 ALA A CA 1
ATOM 770 C C . ALA A 1 98 ? -12.815 5.455 -0.675 1.00 90.75 98 ALA A C 1
ATOM 772 O O . ALA A 1 98 ? -12.974 5.398 -1.897 1.00 90.75 98 ALA A O 1
ATOM 773 N N . ILE A 1 99 ? -11.685 5.918 -0.131 1.00 90.25 99 ILE A N 1
ATOM 774 C CA . ILE A 1 99 ? -10.492 6.265 -0.914 1.00 90.25 99 ILE A CA 1
ATOM 775 C C . ILE A 1 99 ? -9.885 5.003 -1.533 1.00 90.25 99 ILE A C 1
ATOM 777 O O . ILE A 1 99 ? -9.620 5.004 -2.735 1.00 90.25 99 ILE A O 1
ATOM 781 N N . LEU A 1 100 ? -9.712 3.931 -0.755 1.00 90.75 100 LEU A N 1
ATOM 782 C CA . LEU A 1 100 ? -9.155 2.662 -1.229 1.00 90.75 100 LEU A CA 1
ATOM 783 C C . LEU A 1 100 ? -10.001 2.064 -2.361 1.00 90.75 100 LEU A C 1
ATOM 785 O O . LEU A 1 100 ? -9.461 1.785 -3.425 1.00 90.75 100 LEU A O 1
ATOM 789 N N . ILE A 1 101 ? -11.326 1.992 -2.209 1.00 87.56 101 ILE A N 1
ATOM 790 C CA . ILE A 1 101 ? -12.241 1.478 -3.248 1.00 87.56 101 ILE A CA 1
ATOM 791 C C . ILE A 1 101 ? -12.127 2.271 -4.561 1.00 87.56 101 ILE A C 1
ATOM 793 O O . ILE A 1 101 ? -12.240 1.698 -5.639 1.00 87.56 101 ILE A O 1
ATOM 797 N N . LYS A 1 102 ? -11.900 3.589 -4.494 1.00 87.94 102 LYS A N 1
ATOM 798 C CA . LYS A 1 102 ? -11.758 4.443 -5.688 1.00 87.94 102 LYS A CA 1
ATOM 799 C C . LYS A 1 102 ? -10.369 4.388 -6.323 1.00 87.94 102 LYS A C 1
ATOM 801 O O . LYS A 1 102 ? -10.224 4.773 -7.482 1.00 87.94 102 LYS A O 1
ATOM 806 N N . LYS A 1 103 ? -9.337 4.045 -5.550 1.00 87.44 103 LYS A N 1
ATOM 807 C CA . LYS A 1 103 ? -7.928 4.139 -5.967 1.00 87.44 103 LYS A CA 1
ATOM 808 C C . LYS A 1 103 ? -7.316 2.792 -6.321 1.00 87.44 103 LYS A C 1
ATOM 810 O O . LYS A 1 103 ? -6.358 2.773 -7.090 1.00 87.44 103 LYS A O 1
ATOM 815 N N . VAL A 1 104 ? -7.837 1.701 -5.774 1.00 84.81 104 VAL A N 1
ATOM 816 C CA . VAL A 1 104 ? -7.438 0.346 -6.144 1.00 84.81 104 VAL A CA 1
ATOM 817 C C . VAL A 1 104 ? -8.103 0.008 -7.476 1.00 84.81 104 VAL A C 1
ATOM 819 O O . VAL A 1 104 ? -9.324 0.035 -7.592 1.00 84.81 104 VAL A O 1
ATOM 822 N N . SER A 1 105 ? -7.288 -0.234 -8.500 1.00 77.75 105 SER A N 1
ATOM 823 C CA . SER A 1 105 ? -7.750 -0.416 -9.881 1.00 77.75 105 SER A CA 1
ATOM 824 C C . SER A 1 105 ? -7.833 -1.877 -10.317 1.00 77.75 105 SER A C 1
ATOM 826 O O . SER A 1 105 ? -8.422 -2.161 -11.353 1.00 77.75 105 SER A O 1
ATOM 828 N N . ASP A 1 106 ? -7.230 -2.803 -9.574 1.00 80.88 106 ASP A N 1
ATOM 829 C CA . ASP A 1 106 ? -7.251 -4.229 -9.892 1.00 80.88 106 ASP A CA 1
ATOM 830 C C . ASP A 1 106 ? -8.370 -4.973 -9.154 1.00 80.88 106 ASP A C 1
ATOM 832 O O . ASP A 1 106 ? -8.655 -4.712 -7.984 1.00 80.88 106 ASP A O 1
ATOM 836 N N . GLU A 1 107 ? -8.976 -5.943 -9.839 1.00 84.06 107 GLU A N 1
ATOM 837 C CA . GLU A 1 107 ? -10.117 -6.715 -9.331 1.00 84.06 107 GLU A CA 1
ATOM 838 C C . GLU A 1 107 ? -9.805 -7.429 -8.011 1.00 84.06 107 GLU A C 1
ATOM 840 O O . GLU A 1 107 ? -10.627 -7.421 -7.092 1.00 84.06 107 GLU A O 1
ATOM 845 N N . LYS A 1 108 ? -8.594 -7.992 -7.885 1.00 84.06 108 LYS A N 1
ATOM 846 C CA . LYS A 1 108 ? -8.145 -8.694 -6.676 1.00 84.06 108 LYS A CA 1
ATOM 847 C C . LYS A 1 108 ? -8.081 -7.747 -5.475 1.00 84.06 108 LYS A C 1
ATOM 849 O O . LYS A 1 108 ? -8.623 -8.060 -4.419 1.00 84.06 108 LYS A O 1
ATOM 854 N N . GLY A 1 109 ? -7.461 -6.581 -5.630 1.00 85.75 109 GLY A N 1
ATOM 855 C CA . GLY A 1 109 ? -7.362 -5.573 -4.582 1.00 85.75 109 GLY A CA 1
ATOM 856 C C . GLY A 1 109 ? -8.729 -5.021 -4.180 1.00 85.75 109 GLY A C 1
ATOM 857 O O . GLY A 1 109 ? -8.995 -4.865 -2.991 1.00 85.75 109 GLY A O 1
ATOM 858 N N . VAL A 1 110 ? -9.631 -4.789 -5.141 1.00 88.56 110 VAL A N 1
ATOM 859 C CA . VAL A 1 110 ? -11.011 -4.370 -4.838 1.00 88.56 110 VAL A CA 1
ATOM 860 C C . VAL A 1 110 ? -11.743 -5.439 -4.024 1.00 88.56 110 VAL A C 1
ATOM 862 O O . VAL A 1 110 ? -12.445 -5.098 -3.071 1.00 88.56 110 VAL A O 1
ATOM 865 N N . ALA A 1 111 ? -11.578 -6.720 -4.365 1.00 90.62 111 ALA A N 1
ATOM 866 C CA . ALA A 1 111 ? -12.175 -7.821 -3.614 1.00 90.62 111 ALA A CA 1
ATOM 867 C C . ALA A 1 111 ? -11.652 -7.884 -2.168 1.00 90.62 111 ALA A C 1
ATOM 869 O O . ALA A 1 111 ? -12.452 -7.981 -1.240 1.00 90.62 111 ALA A O 1
ATOM 870 N N . LEU A 1 112 ? -10.338 -7.743 -1.963 1.00 91.62 112 LEU A N 1
ATOM 871 C CA . LEU A 1 112 ? -9.735 -7.734 -0.624 1.00 91.62 112 LEU A CA 1
ATOM 872 C C . LEU A 1 112 ? -10.200 -6.536 0.220 1.00 91.62 112 LEU A C 1
ATOM 874 O O . LEU A 1 112 ? -10.557 -6.699 1.384 1.00 91.62 112 LEU A O 1
ATOM 878 N N . VAL A 1 113 ? -10.275 -5.336 -0.371 1.00 94.00 113 VAL A N 1
ATOM 879 C CA . VAL A 1 113 ? -10.791 -4.141 0.322 1.00 94.00 113 VAL A CA 1
ATOM 880 C C . VAL A 1 113 ? -12.256 -4.324 0.729 1.00 94.00 113 VAL A C 1
ATOM 882 O O . VAL A 1 113 ? -12.643 -3.907 1.821 1.00 94.00 113 VAL A O 1
ATOM 885 N N . LYS A 1 114 ? -13.080 -4.956 -0.117 1.00 92.50 114 LYS A N 1
ATOM 886 C CA . LYS A 1 114 ? -14.477 -5.274 0.222 1.00 92.50 114 LYS A CA 1
ATOM 887 C C . LYS A 1 114 ? -14.572 -6.284 1.364 1.00 92.50 114 LYS A C 1
ATOM 889 O O . LYS A 1 114 ? -15.323 -6.035 2.300 1.00 92.50 114 LYS A O 1
ATOM 894 N N . ALA A 1 115 ? -13.778 -7.353 1.328 1.00 93.69 115 ALA A N 1
ATOM 895 C CA . ALA A 1 115 ? -13.739 -8.345 2.401 1.00 93.69 115 ALA A CA 1
ATOM 896 C C . ALA A 1 115 ? -13.348 -7.710 3.751 1.00 93.69 115 ALA A C 1
ATOM 898 O O . ALA A 1 115 ? -14.014 -7.926 4.763 1.00 93.69 115 ALA A O 1
ATOM 899 N N . ALA A 1 116 ? -12.334 -6.837 3.759 1.00 96.06 116 ALA A N 1
ATOM 900 C CA . ALA A 1 116 ? -11.956 -6.087 4.956 1.00 96.06 116 ALA A CA 1
ATOM 901 C C . ALA A 1 116 ? -13.078 -5.146 5.441 1.00 96.06 116 ALA A C 1
ATOM 903 O O . ALA A 1 116 ? -13.297 -5.005 6.644 1.00 96.06 116 ALA A O 1
ATOM 904 N N . ALA A 1 117 ? -13.837 -4.531 4.527 1.00 94.69 117 ALA A N 1
ATOM 905 C CA . ALA A 1 117 ? -14.983 -3.691 4.880 1.00 94.69 117 ALA A CA 1
ATOM 906 C C . ALA A 1 117 ? -16.154 -4.495 5.487 1.00 94.69 117 ALA A C 1
ATOM 908 O O . ALA A 1 117 ? -16.840 -4.004 6.385 1.00 94.69 117 ALA A O 1
ATOM 909 N N . GLU A 1 118 ? -16.381 -5.731 5.040 1.00 95.62 118 GLU A N 1
ATOM 910 C CA . GLU A 1 118 ? -17.380 -6.638 5.623 1.00 95.62 118 GLU A CA 1
ATOM 911 C C . GLU A 1 118 ? -16.997 -7.062 7.048 1.00 95.62 118 GLU A C 1
ATOM 913 O O . GLU A 1 118 ? -17.820 -7.001 7.970 1.00 95.62 118 GLU A O 1
ATOM 918 N N . LEU A 1 119 ? -15.725 -7.405 7.264 1.00 97.44 119 LEU A N 1
ATOM 919 C CA . LEU A 1 119 ? -15.200 -7.722 8.595 1.00 97.44 119 LEU A CA 1
ATOM 920 C C . LEU A 1 119 ? -15.241 -6.509 9.527 1.00 97.44 119 LEU A C 1
ATOM 922 O O . LEU A 1 119 ? -15.616 -6.641 10.693 1.00 97.44 119 LEU A O 1
ATOM 926 N N . ARG A 1 120 ? -14.973 -5.309 9.001 1.00 95.94 120 ARG A N 1
ATOM 927 C CA . ARG A 1 120 ? -15.180 -4.062 9.740 1.00 95.94 120 ARG A CA 1
ATOM 928 C C . ARG A 1 120 ? -16.626 -3.918 10.208 1.00 95.94 120 ARG A C 1
ATOM 930 O O . ARG A 1 120 ? -16.850 -3.572 11.363 1.00 95.94 120 ARG A O 1
ATOM 937 N N . ASN A 1 121 ? -17.607 -4.158 9.337 1.00 95.62 121 ASN A N 1
ATOM 938 C CA . ASN A 1 121 ? -19.020 -4.052 9.713 1.00 95.62 121 ASN A CA 1
ATOM 939 C C . ASN A 1 121 ? -19.376 -5.033 10.832 1.00 95.62 121 ASN A C 1
ATOM 941 O O . ASN A 1 121 ? -20.069 -4.653 11.773 1.00 95.62 121 ASN A O 1
ATOM 945 N N . THR A 1 122 ? -18.846 -6.255 10.762 1.00 96.38 122 THR A N 1
ATOM 946 C CA . THR A 1 122 ? -18.999 -7.258 11.824 1.00 96.38 122 THR A CA 1
ATOM 947 C C . THR A 1 122 ? -18.426 -6.740 13.146 1.00 96.38 122 THR A C 1
ATOM 949 O O . THR A 1 122 ? -19.124 -6.718 14.157 1.00 96.38 122 THR A O 1
ATOM 952 N N . TYR A 1 123 ? -17.193 -6.225 13.139 1.00 96.75 123 TYR A N 1
ATOM 953 C CA . TYR A 1 123 ? -16.569 -5.651 14.333 1.00 96.75 123 TYR A CA 1
ATOM 954 C C . TYR A 1 123 ? -17.350 -4.454 14.900 1.00 96.75 123 TYR A C 1
ATOM 956 O O . TYR A 1 123 ? -17.535 -4.362 16.114 1.00 96.75 123 TYR A O 1
ATOM 964 N N . VAL A 1 124 ? -17.858 -3.562 14.043 1.00 95.75 124 VAL A N 1
ATOM 965 C CA . VAL A 1 124 ? -18.677 -2.410 14.457 1.00 95.75 124 VAL A CA 1
ATOM 966 C C . VAL A 1 124 ? -19.967 -2.864 15.137 1.00 95.75 124 VAL A C 1
ATOM 968 O O . VAL A 1 124 ? -20.274 -2.361 16.211 1.00 95.75 124 VAL A O 1
ATOM 971 N N . GLN A 1 125 ? -20.679 -3.847 14.580 1.00 96.75 125 GLN A N 1
ATOM 972 C CA . GLN A 1 125 ? -21.918 -4.357 15.179 1.00 96.75 125 GLN A CA 1
ATOM 973 C C . GLN A 1 125 ? -21.688 -4.934 16.579 1.00 96.75 125 GLN A C 1
ATOM 975 O O . GLN A 1 125 ? -22.456 -4.652 17.497 1.00 96.75 125 GLN A O 1
ATOM 980 N N . VAL A 1 126 ? -20.621 -5.715 16.767 1.00 96.75 126 VAL A N 1
ATOM 981 C CA . VAL A 1 126 ? -20.286 -6.277 18.085 1.00 96.75 126 VAL A CA 1
ATOM 982 C C . VAL A 1 126 ? -19.832 -5.183 19.053 1.00 96.75 126 VAL A C 1
ATOM 984 O O . VAL A 1 126 ? -20.222 -5.182 20.218 1.00 96.75 126 VAL A O 1
ATOM 987 N N . SER A 1 127 ? -19.075 -4.202 18.562 1.00 95.38 127 SER A N 1
ATOM 988 C CA . SER A 1 127 ? -18.675 -3.031 19.344 1.00 95.38 127 SER A CA 1
ATOM 989 C C . SER A 1 127 ? -19.872 -2.177 19.787 1.00 95.38 127 SER A C 1
ATOM 991 O O . SER A 1 127 ? -19.851 -1.601 20.868 1.00 95.38 127 SER A O 1
ATOM 993 N N . ASP A 1 128 ? -20.925 -2.081 18.974 1.00 96.12 128 ASP A N 1
ATOM 994 C CA . ASP A 1 128 ? -22.135 -1.330 19.322 1.00 96.12 128 ASP A CA 1
ATOM 995 C C . ASP A 1 128 ? -22.952 -2.055 20.399 1.00 96.12 128 ASP A C 1
ATOM 997 O O . ASP A 1 128 ? -23.437 -1.413 21.331 1.00 96.12 128 ASP A O 1
ATOM 1001 N N . LYS A 1 129 ? -23.024 -3.396 20.341 1.00 96.81 129 LYS A N 1
ATOM 1002 C CA . LYS A 1 129 ? -23.566 -4.209 21.445 1.00 96.81 129 LYS A CA 1
ATOM 1003 C C . LYS A 1 129 ? -22.781 -3.967 22.737 1.00 96.81 129 LYS A C 1
ATOM 1005 O O . LYS A 1 129 ? -23.381 -3.774 23.788 1.00 96.81 129 LYS A O 1
ATOM 1010 N N . PHE A 1 130 ? -21.449 -3.940 22.651 1.00 96.00 130 PHE A N 1
ATOM 1011 C CA . PHE A 1 130 ? -20.580 -3.649 23.790 1.00 96.00 130 PHE A CA 1
ATOM 1012 C C . PHE A 1 130 ? -20.885 -2.277 24.411 1.00 96.00 130 PHE A C 1
ATOM 1014 O O . PHE A 1 130 ? -21.070 -2.190 25.624 1.00 96.00 130 PHE A O 1
ATOM 1021 N N . ILE A 1 131 ? -20.993 -1.224 23.591 1.00 94.00 131 ILE A N 1
ATOM 1022 C CA . ILE A 1 131 ? -21.350 0.122 24.066 1.00 94.00 131 ILE A CA 1
ATOM 1023 C C . ILE A 1 131 ? -22.708 0.090 24.782 1.00 94.00 131 ILE A C 1
ATOM 1025 O O . ILE A 1 131 ? -22.812 0.626 25.882 1.00 94.00 131 ILE A O 1
ATOM 1029 N N . GLY A 1 132 ? -23.711 -0.587 24.208 1.00 94.50 132 GLY A N 1
ATOM 1030 C CA . GLY A 1 132 ? -25.031 -0.753 24.826 1.00 94.50 132 GLY A CA 1
ATOM 1031 C C . GLY A 1 132 ? -24.964 -1.378 26.222 1.00 94.50 132 GLY A C 1
ATOM 1032 O O . GLY A 1 132 ? -25.454 -0.783 27.179 1.00 94.50 132 GLY A O 1
ATOM 1033 N N . LEU A 1 133 ? -24.264 -2.510 26.365 1.00 94.81 133 LEU A N 1
ATOM 1034 C CA . LEU A 1 133 ? -24.084 -3.194 27.654 1.00 94.81 133 LEU A CA 1
ATOM 1035 C C . LEU A 1 133 ? -23.413 -2.289 28.699 1.00 94.81 133 LEU A C 1
ATOM 1037 O O . LEU A 1 133 ? -23.827 -2.259 29.859 1.00 94.81 133 LEU A O 1
ATOM 1041 N N . VAL A 1 134 ? -22.397 -1.513 28.304 1.00 91.94 134 VAL A N 1
ATOM 1042 C CA . VAL A 1 134 ? -21.740 -0.568 29.221 1.00 91.94 134 VAL A CA 1
ATOM 1043 C C . VAL A 1 134 ? -22.684 0.564 29.631 1.00 91.94 134 VAL A C 1
ATOM 1045 O O . VAL A 1 134 ? -22.726 0.921 30.811 1.00 91.94 134 VAL A O 1
ATOM 1048 N N . THR A 1 135 ? -23.450 1.126 28.694 1.00 89.88 135 THR A N 1
ATOM 1049 C CA . THR A 1 135 ? -24.423 2.194 28.976 1.00 89.88 135 THR A CA 1
ATOM 1050 C C . THR A 1 135 ? -25.555 1.716 29.890 1.00 89.88 135 THR A C 1
ATOM 1052 O O . THR A 1 135 ? -26.008 2.475 30.746 1.00 89.88 135 THR A O 1
ATOM 1055 N N . GLU A 1 136 ? -25.962 0.452 29.770 1.00 92.25 136 GLU A N 1
ATOM 1056 C CA . GLU A 1 136 ? -26.957 -0.200 30.633 1.00 92.25 136 GLU A CA 1
ATOM 1057 C C . GLU A 1 136 ? -26.388 -0.634 32.000 1.00 92.25 136 GLU A C 1
ATOM 1059 O O . GLU A 1 136 ? -27.127 -1.090 32.873 1.00 92.25 136 GLU A O 1
ATOM 1064 N N . GLY A 1 137 ? -25.079 -0.465 32.229 1.00 90.56 137 GLY A N 1
ATOM 1065 C CA . GLY A 1 137 ? -24.403 -0.840 33.475 1.00 90.56 137 GLY A CA 1
ATOM 1066 C C . GLY A 1 137 ? -24.093 -2.337 33.600 1.00 90.56 137 GLY A C 1
ATOM 1067 O O . GLY A 1 137 ? -23.642 -2.786 34.655 1.00 90.56 137 GLY A O 1
ATOM 1068 N N . GLN A 1 138 ? -24.280 -3.112 32.531 1.00 94.62 138 GLN A N 1
ATOM 1069 C CA . GLN A 1 138 ? -24.035 -4.553 32.463 1.00 94.62 138 GLN A CA 1
ATOM 1070 C C . GLN A 1 138 ? -22.551 -4.858 32.188 1.00 94.62 138 GLN A C 1
ATOM 1072 O O . GLN A 1 138 ? -22.173 -5.421 31.162 1.00 94.62 138 GLN A O 1
ATOM 1077 N N . ILE A 1 139 ? -21.675 -4.473 33.122 1.00 92.81 139 ILE A N 1
ATOM 1078 C CA . ILE A 1 139 ? -20.214 -4.549 32.934 1.00 92.81 139 ILE A CA 1
ATOM 1079 C C . ILE A 1 139 ? -19.700 -5.989 32.767 1.00 92.81 139 ILE A C 1
ATOM 1081 O O . ILE A 1 139 ? -18.778 -6.214 31.985 1.00 92.81 139 ILE A O 1
ATOM 1085 N N . GLN A 1 140 ? -20.277 -6.974 33.467 1.00 94.88 140 GLN A N 1
ATOM 1086 C CA . GLN A 1 140 ? -19.850 -8.376 33.328 1.00 94.88 140 GLN A CA 1
ATOM 1087 C C . GLN A 1 140 ? -20.147 -8.929 31.929 1.00 94.88 140 GLN A C 1
ATOM 1089 O O . GLN A 1 140 ? -19.259 -9.518 31.311 1.00 94.88 140 GLN A O 1
ATOM 1094 N N . ASP A 1 141 ? -21.346 -8.669 31.405 1.00 95.19 141 ASP A N 1
ATOM 1095 C CA . ASP A 1 141 ? -21.737 -9.084 30.055 1.00 95.19 141 ASP A CA 1
ATOM 1096 C C . ASP A 1 141 ? -20.889 -8.360 28.998 1.00 95.19 141 ASP A C 1
ATOM 1098 O O . ASP A 1 141 ? -20.420 -8.975 28.038 1.00 95.19 141 ASP A O 1
ATOM 1102 N N . ALA A 1 142 ? -20.602 -7.066 29.207 1.00 95.50 142 ALA A N 1
ATOM 1103 C CA . ALA A 1 142 ? -19.715 -6.290 28.341 1.00 95.50 142 ALA A CA 1
ATOM 1104 C C . ALA A 1 142 ? -18.293 -6.877 28.296 1.00 95.50 142 ALA A C 1
ATOM 1106 O O . ALA A 1 142 ? -17.714 -7.007 27.218 1.00 95.50 142 ALA A O 1
ATOM 1107 N N . LEU A 1 143 ? -17.735 -7.280 29.443 1.00 95.44 143 LEU A N 1
ATOM 1108 C CA . LEU A 1 143 ? -16.424 -7.934 29.525 1.00 95.44 143 LEU A CA 1
ATOM 1109 C C . LEU A 1 143 ? -16.417 -9.297 28.824 1.00 95.44 143 LEU A C 1
ATOM 1111 O O . LEU A 1 143 ? -15.469 -9.606 28.099 1.00 95.44 143 LEU A O 1
ATOM 1115 N N . GLN A 1 144 ? -17.469 -10.099 29.007 1.00 96.75 144 GLN A N 1
ATOM 1116 C CA . GLN A 1 144 ? -17.604 -11.389 28.331 1.00 96.75 144 GLN A CA 1
ATOM 1117 C C . GLN A 1 144 ? -17.651 -11.213 26.808 1.00 96.75 144 GLN A C 1
ATOM 1119 O O . GLN A 1 144 ? -16.968 -11.938 26.081 1.00 96.75 144 GLN A O 1
ATOM 1124 N N . LEU A 1 145 ? -18.398 -10.217 26.323 1.00 96.88 145 LEU A N 1
ATOM 1125 C CA . LEU A 1 145 ? -18.457 -9.880 24.904 1.00 96.88 145 LEU A CA 1
ATOM 1126 C C . LEU A 1 145 ? -17.104 -9.374 24.383 1.00 96.88 145 LEU A C 1
ATOM 1128 O O . LEU A 1 145 ? -16.650 -9.823 23.327 1.00 96.88 145 LEU A O 1
ATOM 1132 N N . MET A 1 146 ? -16.444 -8.486 25.139 1.00 95.62 146 MET A N 1
ATOM 1133 C CA . MET A 1 146 ? -15.152 -7.890 24.786 1.00 95.62 146 MET A CA 1
ATOM 1134 C C . MET A 1 146 ? -14.067 -8.958 24.609 1.00 95.62 146 MET A C 1
ATOM 1136 O O . MET A 1 146 ? -13.348 -8.948 23.612 1.00 95.62 146 MET A O 1
ATOM 1140 N N . PHE A 1 147 ? -13.957 -9.903 25.547 1.00 94.94 147 PHE A N 1
ATOM 1141 C CA . PHE A 1 147 ? -12.949 -10.966 25.489 1.00 94.94 147 PHE A CA 1
ATOM 1142 C C . PHE A 1 147 ? -13.338 -12.159 24.602 1.00 94.94 147 PHE A C 1
ATOM 1144 O O . PHE A 1 147 ? -12.470 -12.978 24.297 1.00 94.94 147 PHE A O 1
ATOM 1151 N N . GLY A 1 148 ? -14.601 -12.246 24.176 1.00 96.75 148 GLY A N 1
ATOM 1152 C CA . GLY A 1 148 ? -15.127 -13.274 23.279 1.00 96.75 148 GLY A CA 1
ATOM 1153 C C . GLY A 1 148 ? -15.322 -12.774 21.845 1.00 96.75 148 GLY A C 1
ATOM 1154 O O . GLY A 1 148 ? -14.355 -12.560 21.110 1.00 96.75 148 GLY A O 1
ATOM 1155 N N . GLU A 1 149 ? -16.589 -12.606 21.448 1.00 96.38 149 GLU A N 1
ATOM 1156 C CA . GLU A 1 149 ? -17.017 -12.278 20.074 1.00 96.38 149 GLU A CA 1
ATOM 1157 C C . GLU A 1 149 ? -16.310 -11.028 19.529 1.00 96.38 149 GLU A C 1
ATOM 1159 O O . GLU A 1 149 ? -15.855 -11.017 18.384 1.00 96.38 149 GLU A O 1
ATOM 1164 N N . MET A 1 150 ? -16.152 -9.990 20.355 1.00 96.06 150 MET A N 1
ATOM 1165 C CA . MET A 1 150 ? -15.552 -8.725 19.930 1.00 96.06 150 MET A CA 1
ATOM 1166 C C . MET A 1 150 ? -14.069 -8.876 19.594 1.00 96.06 150 MET A C 1
ATOM 1168 O O . MET A 1 150 ? -13.627 -8.393 18.551 1.00 96.06 150 MET A O 1
ATOM 1172 N N . ARG A 1 151 ? -13.306 -9.587 20.434 1.00 95.12 151 ARG A N 1
ATOM 1173 C CA . ARG A 1 151 ? -11.885 -9.871 20.193 1.00 95.12 151 ARG A CA 1
ATOM 1174 C C . ARG A 1 151 ? -11.689 -10.735 18.951 1.00 95.12 151 ARG A C 1
ATOM 1176 O O . ARG A 1 151 ? -10.765 -10.485 18.178 1.00 95.12 151 ARG A O 1
ATOM 1183 N N . GLN A 1 152 ? -12.558 -11.721 18.732 1.00 97.31 152 GLN A N 1
ATOM 1184 C CA . GLN A 1 152 ? -12.517 -12.548 17.526 1.00 97.31 152 GLN A CA 1
ATOM 1185 C C . GLN A 1 152 ? -12.800 -11.715 16.267 1.00 97.31 152 GLN A C 1
ATOM 1187 O O . GLN A 1 152 ? -12.049 -11.805 15.295 1.00 97.31 152 GLN A O 1
ATOM 1192 N N . ALA A 1 153 ? -13.832 -10.866 16.300 1.00 97.62 153 ALA A N 1
ATOM 1193 C CA . ALA A 1 153 ? -14.166 -9.972 15.194 1.00 97.62 153 ALA A CA 1
ATOM 1194 C C . ALA A 1 153 ? -13.038 -8.965 14.909 1.00 97.62 153 ALA A C 1
ATOM 1196 O O . ALA A 1 153 ? -12.676 -8.762 13.750 1.00 97.62 153 ALA A O 1
ATOM 1197 N N . GLN A 1 154 ? -12.433 -8.389 15.954 1.00 96.62 154 GLN A N 1
ATOM 1198 C CA . GLN A 1 154 ? -11.275 -7.502 15.828 1.00 96.62 154 GLN A CA 1
ATOM 1199 C C . GLN A 1 154 ? -10.085 -8.222 15.184 1.00 96.62 154 GLN A C 1
ATOM 1201 O O . GLN A 1 154 ? -9.473 -7.685 14.265 1.00 96.62 154 GLN A O 1
ATOM 1206 N N . SER A 1 155 ? -9.762 -9.435 15.642 1.00 97.50 155 SER A N 1
ATOM 1207 C CA . SER A 1 155 ? -8.636 -10.214 15.118 1.00 97.50 155 SER A CA 1
ATOM 1208 C C . SER A 1 155 ? -8.832 -10.579 13.650 1.00 97.50 155 SER A C 1
ATOM 1210 O O . SER A 1 155 ? -7.900 -10.435 12.866 1.00 97.50 155 SER A O 1
ATOM 1212 N N . ALA A 1 156 ? -10.033 -11.022 13.265 1.00 97.56 156 ALA A N 1
ATOM 1213 C CA . ALA A 1 156 ? -10.345 -11.339 11.874 1.00 97.56 156 ALA A CA 1
ATOM 1214 C C . ALA A 1 156 ? -10.229 -10.094 10.982 1.00 97.56 156 ALA A C 1
ATOM 1216 O O . ALA A 1 156 ? -9.652 -10.147 9.898 1.00 97.56 156 ALA A O 1
ATOM 1217 N N . TYR A 1 157 ? -10.729 -8.956 11.467 1.00 97.75 157 TYR A N 1
ATOM 1218 C CA . TYR A 1 157 ? -10.620 -7.689 10.760 1.00 97.75 157 TYR A CA 1
ATOM 1219 C C . TYR A 1 157 ? -9.160 -7.241 10.592 1.00 97.75 157 TYR A C 1
ATOM 1221 O O . TYR A 1 157 ? -8.744 -6.967 9.467 1.00 97.75 157 TYR A O 1
ATOM 1229 N N . LEU A 1 158 ? -8.360 -7.231 11.662 1.00 97.50 158 LEU A N 1
ATOM 1230 C CA . LEU A 1 158 ? -6.938 -6.874 11.597 1.00 97.50 158 LEU A CA 1
ATOM 1231 C C . LEU A 1 158 ? -6.150 -7.808 10.672 1.00 97.50 158 LEU A C 1
ATOM 1233 O O . LEU A 1 158 ? -5.375 -7.313 9.860 1.00 97.50 158 LEU A O 1
ATOM 1237 N N . GLN A 1 159 ? -6.407 -9.119 10.721 1.00 97.38 159 GLN A N 1
ATOM 1238 C CA . GLN A 1 159 ? -5.768 -10.077 9.815 1.00 97.38 159 GLN A CA 1
ATOM 1239 C C . GLN A 1 159 ? -6.080 -9.757 8.350 1.00 97.38 159 GLN A C 1
ATOM 1241 O O . GLN A 1 159 ? -5.181 -9.736 7.522 1.00 97.38 159 GLN A O 1
ATOM 1246 N N . SER A 1 160 ? -7.334 -9.425 8.023 1.00 97.00 160 SER A N 1
ATOM 1247 C CA . SER A 1 160 ? -7.691 -9.072 6.642 1.00 97.00 160 SER A CA 1
ATOM 1248 C C . SER A 1 160 ? -7.004 -7.798 6.135 1.00 97.00 160 SER A C 1
ATOM 1250 O O . SER A 1 160 ? -6.744 -7.669 4.938 1.00 97.00 160 SER A O 1
ATOM 1252 N N . LEU A 1 161 ? -6.708 -6.850 7.033 1.00 97.06 161 LEU A N 1
ATOM 1253 C CA . LEU A 1 161 ? -5.954 -5.641 6.701 1.00 97.06 161 LEU A CA 1
ATOM 1254 C C . LEU A 1 161 ? -4.465 -5.954 6.509 1.00 97.06 161 LEU A C 1
ATOM 1256 O O . LEU A 1 161 ? -3.855 -5.403 5.597 1.00 97.06 161 LEU A O 1
ATOM 1260 N N . ASP A 1 162 ? -3.902 -6.842 7.326 1.00 96.50 162 ASP A N 1
ATOM 1261 C CA . ASP A 1 162 ? -2.514 -7.306 7.214 1.00 96.50 162 ASP A CA 1
ATOM 1262 C C . ASP A 1 162 ? -2.280 -8.107 5.921 1.00 96.50 162 ASP A C 1
ATOM 1264 O O . ASP A 1 162 ? -1.350 -7.827 5.162 1.00 96.50 162 ASP A O 1
ATOM 1268 N N . ASP A 1 163 ? -3.203 -9.011 5.582 1.00 94.06 163 ASP A N 1
ATOM 1269 C CA . ASP A 1 163 ? -3.195 -9.748 4.315 1.00 94.06 163 ASP A CA 1
ATOM 1270 C C . ASP A 1 163 ? -3.265 -8.783 3.115 1.00 94.06 163 ASP A C 1
ATOM 1272 O O . ASP A 1 163 ? -2.581 -8.961 2.102 1.00 94.06 163 ASP A O 1
ATOM 1276 N N . LEU A 1 164 ? -4.075 -7.722 3.227 1.00 93.38 164 LEU A N 1
ATOM 1277 C CA . LEU A 1 164 ? -4.172 -6.679 2.207 1.00 93.38 164 LEU A CA 1
ATOM 1278 C C . LEU A 1 164 ? -2.852 -5.908 2.053 1.00 93.38 164 LEU A C 1
ATOM 1280 O O . LEU A 1 164 ? -2.428 -5.672 0.918 1.00 93.38 164 LEU A O 1
ATOM 1284 N N . VAL A 1 165 ? -2.204 -5.529 3.160 1.00 95.31 165 VAL A N 1
ATOM 1285 C CA . VAL A 1 165 ? -0.882 -4.879 3.145 1.00 95.31 165 VAL A CA 1
ATOM 1286 C C . VAL A 1 165 ? 0.145 -5.795 2.491 1.00 95.31 165 VAL A C 1
ATOM 1288 O O . VAL A 1 165 ? 0.813 -5.360 1.556 1.00 95.31 165 VAL A O 1
ATOM 1291 N N . THR A 1 166 ? 0.194 -7.067 2.886 1.00 94.44 166 THR A N 1
ATOM 1292 C CA . THR A 1 166 ? 1.123 -8.066 2.342 1.00 94.44 166 THR A CA 1
ATOM 1293 C C . THR A 1 166 ? 1.006 -8.161 0.818 1.00 94.44 166 THR A C 1
ATOM 1295 O O . THR A 1 166 ? 1.996 -8.041 0.097 1.00 94.44 166 THR A O 1
ATOM 1298 N N . VAL A 1 167 ? -0.217 -8.266 0.286 1.00 92.06 167 VAL A N 1
ATOM 1299 C CA . VAL A 1 167 ? -0.447 -8.308 -1.170 1.00 92.06 167 VAL A CA 1
ATOM 1300 C C . VAL A 1 167 ? -0.018 -7.007 -1.861 1.00 92.06 167 VAL A C 1
ATOM 1302 O O . VAL A 1 167 ? 0.485 -7.036 -2.989 1.00 92.06 167 VAL A O 1
ATOM 1305 N N . MET A 1 168 ? -0.228 -5.848 -1.233 1.00 91.62 168 MET A N 1
ATOM 1306 C CA . MET A 1 168 ? 0.222 -4.565 -1.784 1.00 91.62 168 MET A CA 1
ATOM 1307 C C . MET A 1 168 ? 1.752 -4.440 -1.775 1.00 91.62 168 MET A C 1
ATOM 1309 O O . MET A 1 168 ? 2.320 -3.924 -2.741 1.00 91.62 168 MET A O 1
ATOM 1313 N N . GLU A 1 169 ? 2.420 -4.930 -0.731 1.00 94.12 169 GLU A N 1
ATOM 1314 C CA . GLU A 1 169 ? 3.879 -4.950 -0.606 1.00 94.12 169 GLU A CA 1
ATOM 1315 C C . GLU A 1 169 ? 4.523 -5.873 -1.640 1.00 94.12 169 GLU A C 1
ATOM 1317 O O . GLU A 1 169 ? 5.430 -5.443 -2.355 1.00 94.12 169 GLU A O 1
ATOM 1322 N N . GLU A 1 170 ? 4.001 -7.089 -1.815 1.00 92.44 170 G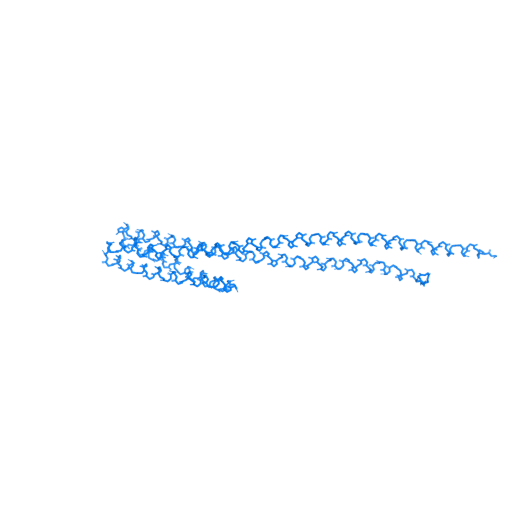LU A N 1
ATOM 1323 C CA . GLU A 1 170 ? 4.455 -8.023 -2.853 1.00 92.44 170 GLU A CA 1
ATOM 1324 C C . GLU A 1 170 ? 4.368 -7.399 -4.252 1.00 92.44 170 GLU A C 1
ATOM 1326 O O . GLU A 1 170 ? 5.296 -7.502 -5.061 1.00 92.44 170 GLU A O 1
ATOM 1331 N N . ARG A 1 171 ? 3.268 -6.694 -4.543 1.00 90.44 171 ARG A N 1
ATOM 1332 C CA . ARG A 1 171 ? 3.082 -5.996 -5.824 1.00 90.44 171 ARG A CA 1
ATOM 1333 C C . ARG A 1 171 ? 4.025 -4.816 -5.987 1.00 90.44 171 ARG A C 1
ATOM 1335 O O . ARG A 1 171 ? 4.529 -4.602 -7.088 1.00 90.44 171 ARG A O 1
ATOM 1342 N N . SER A 1 172 ? 4.267 -4.066 -4.917 1.00 91.88 172 SER A N 1
ATOM 1343 C CA . SER A 1 172 ? 5.215 -2.950 -4.914 1.00 91.88 172 SER A CA 1
ATOM 1344 C C . SER A 1 172 ? 6.638 -3.445 -5.182 1.00 91.88 172 SER A C 1
ATOM 1346 O O . SER A 1 172 ? 7.348 -2.888 -6.025 1.00 91.88 172 SER A O 1
ATOM 1348 N N . LEU A 1 173 ? 7.031 -4.552 -4.546 1.00 92.88 173 LEU A N 1
ATOM 1349 C CA . LEU A 1 173 ? 8.325 -5.192 -4.755 1.00 92.88 173 LEU A CA 1
ATOM 1350 C C . LEU A 1 173 ? 8.464 -5.719 -6.188 1.00 92.88 173 LEU A C 1
ATOM 1352 O O . LEU A 1 173 ? 9.460 -5.435 -6.853 1.00 92.88 173 LEU A O 1
ATOM 1356 N N . ALA A 1 174 ? 7.450 -6.421 -6.702 1.00 91.19 174 ALA A N 1
ATOM 1357 C CA . ALA A 1 174 ? 7.448 -6.917 -8.076 1.00 91.19 174 ALA A CA 1
ATOM 1358 C C . ALA A 1 174 ? 7.543 -5.774 -9.104 1.00 91.19 174 ALA A C 1
ATOM 1360 O O . ALA A 1 174 ? 8.326 -5.858 -10.054 1.00 91.19 174 ALA A O 1
ATOM 1361 N N . ALA A 1 175 ? 6.797 -4.683 -8.895 1.00 89.62 175 ALA A N 1
ATOM 1362 C CA . ALA A 1 175 ? 6.864 -3.489 -9.735 1.00 89.62 175 ALA A CA 1
ATOM 1363 C C . ALA A 1 175 ? 8.247 -2.821 -9.675 1.00 89.62 175 ALA A C 1
ATOM 1365 O O . ALA A 1 175 ? 8.764 -2.407 -10.711 1.00 89.62 175 ALA A O 1
ATOM 1366 N N . SER A 1 176 ? 8.873 -2.778 -8.496 1.00 90.25 176 SER A N 1
ATOM 1367 C CA . SER A 1 176 ? 10.221 -2.227 -8.303 1.00 90.25 176 SER A CA 1
ATOM 1368 C C . SER A 1 176 ? 11.283 -3.041 -9.044 1.00 90.25 176 SER A C 1
ATOM 1370 O O . SER A 1 176 ? 12.073 -2.476 -9.796 1.00 90.25 176 SER A O 1
ATOM 1372 N N . VAL A 1 177 ? 11.255 -4.373 -8.921 1.00 91.62 177 VAL A N 1
ATOM 1373 C CA . VAL A 1 177 ? 12.171 -5.272 -9.648 1.00 91.62 177 VAL A CA 1
ATOM 1374 C C . VAL A 1 177 ? 11.983 -5.154 -11.163 1.00 91.62 177 VAL A C 1
ATOM 1376 O O . VAL A 1 177 ? 12.950 -5.180 -11.924 1.00 91.62 177 VAL A O 1
ATOM 1379 N N . HIS A 1 178 ? 10.739 -5.029 -11.626 1.00 89.00 178 HIS A N 1
ATOM 1380 C CA . HIS A 1 178 ? 10.454 -4.837 -13.044 1.00 89.00 178 HIS A CA 1
ATOM 1381 C C . HIS A 1 178 ? 10.953 -3.477 -13.556 1.00 89.00 178 HIS A C 1
ATOM 1383 O O . HIS A 1 178 ? 11.542 -3.411 -14.635 1.00 89.00 178 HIS A O 1
ATOM 1389 N N . ALA A 1 179 ? 10.767 -2.409 -12.776 1.00 89.69 179 ALA A N 1
ATOM 1390 C CA . ALA A 1 179 ? 11.258 -1.074 -13.103 1.00 89.69 179 ALA A CA 1
ATOM 1391 C C . ALA A 1 179 ? 12.789 -1.034 -13.208 1.00 89.69 179 ALA A C 1
ATOM 1393 O O . ALA A 1 179 ? 13.311 -0.458 -14.160 1.00 89.69 179 ALA A O 1
ATOM 1394 N N . ASP A 1 180 ? 13.487 -1.693 -12.280 1.00 89.12 180 ASP A N 1
ATOM 1395 C CA . ASP A 1 180 ? 14.947 -1.799 -12.273 1.00 89.12 180 ASP A CA 1
ATOM 1396 C C . ASP A 1 180 ? 15.465 -2.510 -13.532 1.00 89.12 180 ASP A C 1
ATOM 1398 O O . ASP A 1 180 ? 16.264 -1.954 -14.285 1.00 89.12 180 ASP A O 1
ATOM 1402 N N . LYS A 1 181 ? 14.894 -3.676 -13.870 1.00 89.38 181 LYS A N 1
ATOM 1403 C CA . LYS A 1 181 ? 15.238 -4.400 -15.107 1.00 89.38 181 LYS A CA 1
ATOM 1404 C C . LYS A 1 181 ? 15.008 -3.566 -16.369 1.00 89.38 181 LYS A C 1
ATOM 1406 O O . LYS A 1 181 ? 15.817 -3.623 -17.295 1.00 89.38 181 LYS A O 1
ATOM 1411 N N . GLN A 1 182 ? 13.910 -2.810 -16.430 1.00 87.12 182 GLN A N 1
ATOM 1412 C CA . GLN A 1 182 ? 13.638 -1.919 -17.560 1.00 87.12 182 GLN A CA 1
ATOM 1413 C C . GLN A 1 182 ? 14.645 -0.768 -17.641 1.00 87.12 182 GLN A C 1
ATOM 1415 O O . GLN A 1 182 ? 15.088 -0.437 -18.741 1.00 87.12 182 GLN A O 1
ATOM 1420 N N . ALA A 1 183 ? 15.029 -0.189 -16.501 1.00 88.44 183 ALA A N 1
ATOM 1421 C CA . ALA A 1 183 ? 16.032 0.866 -16.439 1.00 88.44 183 ALA A CA 1
ATOM 1422 C C . ALA A 1 183 ? 17.407 0.358 -16.901 1.00 88.44 183 ALA A C 1
ATOM 1424 O O . ALA A 1 183 ? 18.001 0.969 -17.789 1.00 88.44 183 ALA A O 1
ATOM 1425 N N . SER A 1 184 ? 17.868 -0.796 -16.400 1.00 89.38 184 SER A N 1
ATOM 1426 C CA . SER A 1 184 ? 19.140 -1.396 -16.831 1.00 89.38 184 SER A CA 1
ATOM 1427 C C . SER A 1 184 ? 19.142 -1.742 -18.321 1.00 89.38 184 SER A C 1
ATOM 1429 O O . SER A 1 184 ? 20.128 -1.508 -19.018 1.00 89.38 184 SER A O 1
ATOM 1431 N N . ALA A 1 185 ? 18.033 -2.274 -18.847 1.00 87.38 185 ALA A N 1
ATOM 1432 C CA . ALA A 1 185 ? 17.916 -2.551 -20.275 1.00 87.38 185 ALA A CA 1
ATOM 1433 C C . ALA A 1 185 ? 18.002 -1.259 -21.102 1.00 87.38 185 ALA A C 1
ATOM 1435 O O . ALA A 1 185 ? 18.753 -1.208 -22.076 1.00 87.38 185 ALA A O 1
ATOM 1436 N N . ALA A 1 186 ? 17.277 -0.208 -20.705 1.00 88.31 186 ALA A N 1
ATOM 1437 C CA . ALA A 1 186 ? 17.319 1.089 -21.376 1.00 88.31 186 ALA A CA 1
ATOM 1438 C C . ALA A 1 186 ? 18.728 1.701 -21.360 1.00 88.31 186 ALA A C 1
ATOM 1440 O O . ALA A 1 186 ? 19.172 2.224 -22.381 1.00 88.31 186 ALA A O 1
ATOM 1441 N N . GLU A 1 187 ? 19.451 1.588 -20.244 1.00 89.50 187 GLU A N 1
ATOM 1442 C CA . GLU A 1 187 ? 20.838 2.039 -20.127 1.00 89.50 187 GLU A CA 1
ATOM 1443 C C . GLU A 1 187 ? 21.754 1.312 -21.122 1.00 89.50 187 GLU A C 1
ATOM 1445 O O . GLU A 1 187 ? 22.462 1.960 -21.894 1.00 89.50 187 GLU A O 1
ATOM 1450 N N . ILE A 1 188 ? 21.677 -0.022 -21.189 1.00 90.62 188 ILE A N 1
ATOM 1451 C CA . ILE A 1 188 ? 22.452 -0.824 -22.148 1.00 90.62 188 ILE A CA 1
ATOM 1452 C C . ILE A 1 188 ? 22.117 -0.425 -23.592 1.00 90.62 188 ILE A C 1
ATOM 1454 O O . ILE A 1 188 ? 23.026 -0.240 -24.404 1.00 90.62 188 ILE A O 1
ATOM 1458 N N . TYR A 1 189 ? 20.836 -0.244 -23.928 1.00 87.94 189 TYR A N 1
ATOM 1459 C CA . TYR A 1 189 ? 20.432 0.193 -25.268 1.00 87.94 189 TYR A CA 1
ATOM 1460 C C . TYR A 1 189 ? 20.974 1.580 -25.619 1.00 87.94 189 TYR A C 1
ATOM 1462 O O . TYR A 1 189 ? 21.460 1.776 -26.734 1.00 87.94 189 TYR A O 1
ATOM 1470 N N . ILE A 1 190 ? 20.931 2.531 -24.682 1.00 89.12 190 ILE A N 1
ATOM 1471 C CA . ILE A 1 190 ? 21.485 3.876 -24.876 1.00 89.12 190 ILE A CA 1
ATOM 1472 C C . ILE A 1 190 ? 23.001 3.804 -25.080 1.00 89.12 190 ILE A C 1
ATOM 1474 O O . ILE A 1 190 ? 23.512 4.449 -25.994 1.00 89.12 190 ILE A O 1
ATOM 1478 N N . LEU A 1 191 ? 23.720 2.993 -24.299 1.00 90.75 191 LEU A N 1
ATOM 1479 C CA . LEU A 1 191 ? 25.166 2.807 -24.454 1.00 90.75 191 LEU A CA 1
ATOM 1480 C C . LEU A 1 191 ? 25.527 2.194 -25.813 1.00 90.75 191 LEU A C 1
ATOM 1482 O O . LEU A 1 191 ? 26.450 2.674 -26.472 1.00 90.75 191 LEU A O 1
ATOM 1486 N N . ILE A 1 192 ? 24.781 1.184 -26.270 1.00 90.94 192 ILE A N 1
ATOM 1487 C CA . ILE A 1 192 ? 24.972 0.579 -27.597 1.00 90.94 192 ILE A CA 1
ATOM 1488 C C . ILE A 1 192 ? 24.691 1.604 -28.704 1.00 90.94 192 ILE A C 1
ATOM 1490 O O . ILE A 1 192 ? 25.479 1.719 -29.644 1.00 90.94 192 ILE A O 1
ATOM 1494 N N . LEU A 1 193 ? 23.606 2.378 -28.589 1.00 87.94 193 LEU A N 1
ATOM 1495 C CA . LEU A 1 193 ? 23.258 3.434 -29.545 1.00 87.94 193 LEU A CA 1
ATOM 1496 C C . LEU A 1 193 ? 24.328 4.528 -29.601 1.00 87.94 193 LEU A C 1
ATOM 1498 O O . LEU A 1 193 ? 24.721 4.937 -30.692 1.00 87.94 193 LEU A O 1
ATOM 1502 N N . LEU A 1 194 ? 24.829 4.974 -28.448 1.00 89.38 194 LEU A N 1
ATOM 1503 C CA . LEU A 1 194 ? 25.905 5.960 -28.358 1.00 89.38 194 LEU A CA 1
ATOM 1504 C C . LEU A 1 194 ? 27.209 5.422 -28.954 1.00 89.38 194 LEU A C 1
ATOM 1506 O O . LEU A 1 194 ? 27.837 6.108 -29.759 1.00 89.38 194 LEU A O 1
ATOM 1510 N N . GLY A 1 195 ? 27.596 4.188 -28.622 1.00 91.31 195 GLY A N 1
ATOM 1511 C CA . GLY A 1 195 ? 28.779 3.543 -29.194 1.00 91.31 195 GLY A CA 1
ATOM 1512 C C . GLY A 1 195 ? 28.684 3.407 -30.716 1.00 91.31 195 GLY A C 1
ATOM 1513 O O . GLY A 1 195 ? 29.605 3.792 -31.438 1.00 91.31 195 GLY A O 1
ATOM 1514 N N . GLY A 1 196 ? 27.535 2.947 -31.220 1.00 89.06 196 GLY A N 1
ATOM 1515 C CA . GLY A 1 196 ? 27.256 2.870 -32.654 1.00 89.06 196 GLY A CA 1
ATOM 1516 C C . GLY A 1 196 ? 27.293 4.241 -33.333 1.00 89.06 196 GLY A C 1
ATOM 1517 O O . GLY A 1 196 ? 27.894 4.388 -34.397 1.00 89.06 196 GLY A O 1
ATOM 1518 N N . PHE A 1 197 ? 26.725 5.266 -32.696 1.00 87.31 197 PHE A N 1
ATOM 1519 C CA . PHE A 1 197 ? 26.753 6.640 -33.190 1.00 87.31 197 PHE A CA 1
ATOM 1520 C C . PHE A 1 197 ? 28.178 7.187 -33.309 1.00 87.31 197 PHE A C 1
ATOM 1522 O O . PHE A 1 197 ? 28.514 7.782 -34.332 1.00 87.31 197 PHE A O 1
ATOM 1529 N N . VAL A 1 198 ? 29.037 6.946 -32.313 1.00 89.81 198 VAL A N 1
ATOM 1530 C CA . VAL A 1 198 ? 30.453 7.343 -32.366 1.00 89.81 198 VAL A CA 1
ATOM 1531 C C . VAL A 1 198 ? 31.153 6.677 -33.551 1.00 89.81 198 VAL A C 1
ATOM 1533 O O . VAL A 1 198 ? 31.809 7.366 -34.331 1.00 89.81 198 VAL A O 1
ATOM 1536 N N . ILE A 1 199 ? 30.965 5.368 -33.746 1.00 91.81 199 ILE A N 1
ATOM 1537 C CA . ILE A 1 199 ? 31.573 4.630 -34.866 1.00 91.81 199 ILE A CA 1
ATOM 1538 C C . ILE A 1 199 ? 31.099 5.194 -36.213 1.00 91.81 199 ILE A C 1
ATOM 1540 O O . ILE A 1 199 ? 31.919 5.503 -37.079 1.00 91.81 199 ILE A O 1
ATOM 1544 N N . VAL A 1 200 ? 29.787 5.379 -36.388 1.00 88.69 200 VAL A N 1
ATOM 1545 C CA . VAL A 1 200 ? 29.204 5.928 -37.623 1.00 88.69 200 VAL A CA 1
ATOM 1546 C C . VAL A 1 200 ? 29.696 7.353 -37.880 1.00 88.69 200 VAL A C 1
ATOM 1548 O O . VAL A 1 200 ? 30.065 7.677 -39.008 1.00 88.69 200 VAL A O 1
ATOM 1551 N N . SER A 1 201 ? 29.765 8.190 -36.845 1.00 86.56 201 SER A N 1
ATOM 1552 C CA . SER A 1 201 ? 30.265 9.564 -36.941 1.00 86.56 201 SER A CA 1
ATOM 1553 C C . SER A 1 201 ? 31.732 9.610 -37.383 1.00 86.56 201 SER A C 1
ATOM 1555 O O . SER A 1 201 ? 32.082 10.372 -38.290 1.00 86.56 201 SER A O 1
ATOM 1557 N N . VAL A 1 202 ? 32.587 8.743 -36.825 1.00 90.00 202 VAL A N 1
ATOM 1558 C CA . VAL A 1 202 ? 33.999 8.621 -37.227 1.00 90.00 202 VAL A CA 1
ATOM 1559 C C . VAL A 1 202 ? 34.120 8.163 -38.681 1.00 90.00 202 VAL A C 1
ATOM 1561 O O . VAL A 1 202 ? 34.879 8.762 -39.444 1.00 90.00 202 VAL A O 1
ATOM 1564 N N . LEU A 1 203 ? 33.345 7.157 -39.099 1.00 89.19 203 LEU A N 1
ATOM 1565 C CA . LEU A 1 203 ? 33.351 6.666 -40.481 1.00 89.19 203 LEU A CA 1
ATOM 1566 C C . LEU A 1 203 ? 32.904 7.751 -41.468 1.00 89.19 203 LEU A C 1
ATOM 1568 O O . LEU A 1 203 ? 33.606 8.014 -42.445 1.00 89.19 203 LEU A O 1
ATOM 1572 N N . ILE A 1 204 ? 31.778 8.424 -41.205 1.00 86.38 204 ILE A N 1
ATOM 1573 C CA . ILE A 1 204 ? 31.272 9.515 -42.054 1.00 86.38 204 ILE A CA 1
ATOM 1574 C C . ILE A 1 204 ? 32.296 10.650 -42.133 1.00 86.38 204 ILE A C 1
ATOM 1576 O O . ILE A 1 204 ? 32.548 11.165 -43.226 1.00 86.38 204 ILE A O 1
ATOM 1580 N N . SER A 1 205 ? 32.916 11.017 -41.009 1.00 85.25 205 SER A N 1
ATOM 1581 C CA . SER A 1 205 ? 33.955 12.051 -40.963 1.00 85.25 205 SER A CA 1
ATOM 1582 C C . SER A 1 205 ? 35.159 11.659 -41.819 1.00 85.25 205 SER A C 1
ATOM 1584 O O . SER A 1 205 ? 35.583 12.434 -42.675 1.00 85.25 205 SER A O 1
ATOM 1586 N N . PHE A 1 206 ? 35.656 10.429 -41.671 1.00 86.81 206 PHE A N 1
ATOM 1587 C CA . PHE A 1 206 ? 36.776 9.910 -42.454 1.00 86.81 206 PHE A CA 1
ATOM 1588 C C . PHE A 1 206 ? 36.481 9.892 -43.963 1.00 86.81 206 PHE A C 1
ATOM 1590 O O . PHE A 1 206 ? 37.276 10.398 -44.760 1.00 86.81 206 PHE A O 1
ATOM 1597 N N . PHE A 1 207 ? 35.316 9.373 -44.370 1.00 83.25 207 PHE A N 1
ATOM 1598 C CA . PHE A 1 207 ? 34.896 9.357 -45.775 1.00 83.25 207 PHE A CA 1
ATOM 1599 C C . PHE A 1 207 ? 34.715 10.767 -46.343 1.00 83.25 207 PHE A C 1
ATOM 1601 O O . PHE A 1 207 ? 35.114 11.036 -47.480 1.00 83.25 207 PHE A O 1
ATOM 1608 N N . THR A 1 208 ? 34.146 11.681 -45.555 1.00 81.25 208 THR A N 1
ATOM 1609 C CA . THR A 1 208 ? 33.928 13.067 -45.977 1.00 81.25 208 THR A CA 1
ATOM 1610 C C . THR A 1 208 ? 35.259 13.784 -46.175 1.00 81.25 208 THR A C 1
ATOM 1612 O O . THR A 1 208 ? 35.453 14.366 -47.241 1.00 81.25 208 THR A O 1
ATOM 1615 N N . ILE A 1 209 ? 36.200 13.665 -45.228 1.00 82.38 209 ILE A N 1
ATOM 1616 C CA . ILE A 1 209 ? 37.553 14.234 -45.335 1.00 82.38 209 ILE A CA 1
ATOM 1617 C C . ILE A 1 209 ? 38.249 13.710 -46.594 1.00 82.38 209 ILE A C 1
ATOM 1619 O O . ILE A 1 209 ? 38.622 14.514 -47.446 1.00 82.38 209 ILE A O 1
ATOM 1623 N N . ARG A 1 210 ? 38.342 12.381 -46.768 1.00 80.19 210 ARG A N 1
ATOM 1624 C CA . ARG A 1 210 ? 39.033 11.755 -47.913 1.00 80.19 210 ARG A CA 1
ATOM 1625 C C . ARG A 1 210 ? 38.447 12.185 -49.258 1.00 80.19 210 ARG A C 1
ATOM 1627 O O . ARG A 1 210 ? 39.174 12.382 -50.228 1.00 80.19 210 ARG A O 1
ATOM 1634 N N . SER A 1 211 ? 37.127 12.320 -49.333 1.00 72.81 211 SER A N 1
ATOM 1635 C CA . SER A 1 211 ? 36.459 12.728 -50.565 1.00 72.81 211 SER A CA 1
ATOM 1636 C C . SER A 1 211 ? 36.552 14.244 -50.816 1.00 72.81 211 SER A C 1
ATOM 1638 O O . SER A 1 211 ? 36.423 14.669 -51.962 1.00 72.81 211 SER A O 1
ATOM 1640 N N . ILE A 1 212 ? 36.751 15.093 -49.793 1.00 74.31 212 ILE A N 1
ATOM 1641 C CA . ILE A 1 212 ? 37.030 16.529 -49.999 1.00 74.31 212 ILE A CA 1
ATOM 1642 C C . ILE A 1 212 ? 38.467 16.692 -50.503 1.00 74.31 212 ILE A C 1
ATOM 1644 O O . ILE A 1 212 ? 38.660 17.268 -51.570 1.00 74.31 212 ILE A O 1
ATOM 1648 N N . THR A 1 213 ? 39.456 16.141 -49.793 1.00 76.88 213 THR A N 1
ATOM 1649 C CA . THR A 1 213 ? 40.875 16.285 -50.161 1.00 76.88 213 THR A CA 1
ATOM 1650 C C . THR A 1 213 ? 41.175 15.714 -51.545 1.00 76.88 213 THR A C 1
ATOM 1652 O O . THR A 1 213 ? 41.779 16.401 -52.360 1.00 76.88 213 THR A O 1
ATOM 1655 N N . GLY A 1 214 ? 40.633 14.539 -51.887 1.00 68.56 214 GLY A N 1
ATOM 1656 C CA . GLY A 1 214 ? 40.813 13.963 -53.226 1.00 68.56 214 GLY A CA 1
ATOM 1657 C C . GLY A 1 214 ? 40.184 14.771 -54.374 1.00 68.56 214 GLY A C 1
ATOM 1658 O O . GLY A 1 214 ? 40.640 14.668 -55.510 1.00 68.56 214 GLY A O 1
ATOM 1659 N N . SER A 1 215 ? 39.149 15.579 -54.106 1.00 65.88 215 SER A N 1
ATOM 1660 C CA . SER A 1 215 ? 38.565 16.483 -55.110 1.00 65.88 215 SER A CA 1
ATOM 1661 C C . SER A 1 215 ? 39.404 17.747 -55.285 1.00 65.88 215 SER 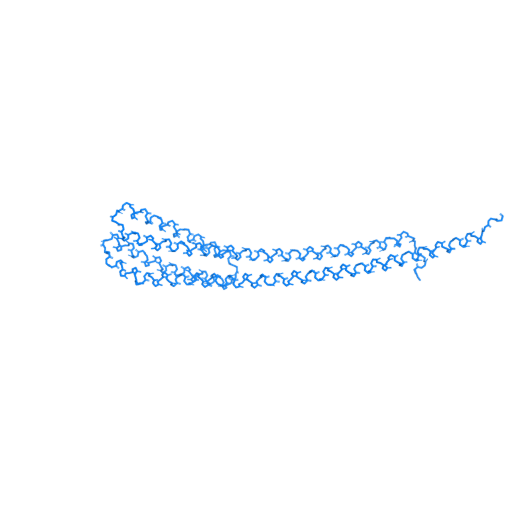A C 1
ATOM 1663 O O . SER A 1 215 ? 39.552 18.230 -56.403 1.00 65.88 215 SER A O 1
ATOM 1665 N N . VAL A 1 216 ? 39.956 18.273 -54.188 1.00 67.81 216 VAL A N 1
ATOM 1666 C CA . VAL A 1 216 ? 40.791 19.481 -54.196 1.00 67.81 216 VAL A CA 1
ATOM 1667 C C . VAL A 1 216 ? 42.132 19.218 -54.887 1.00 67.81 216 VAL A C 1
ATOM 1669 O O . VAL A 1 216 ? 42.557 20.036 -55.699 1.00 67.81 216 VAL A O 1
ATOM 1672 N N . ASP A 1 217 ? 42.753 18.057 -54.653 1.00 68.50 217 ASP A N 1
ATOM 1673 C CA . ASP A 1 217 ? 44.007 17.673 -55.317 1.00 68.50 217 ASP A CA 1
ATOM 1674 C C . ASP A 1 217 ? 43.839 17.534 -56.840 1.00 68.50 217 ASP A C 1
ATOM 1676 O O . ASP A 1 217 ? 44.705 17.964 -57.603 1.00 68.50 217 ASP A O 1
ATOM 1680 N N . LYS A 1 218 ? 42.702 16.989 -57.305 1.00 64.62 218 LYS A N 1
ATOM 1681 C CA . LYS A 1 218 ? 42.377 16.900 -58.741 1.00 64.62 218 LYS A CA 1
ATOM 1682 C C . LYS A 1 218 ? 42.206 18.284 -59.377 1.00 64.62 218 LYS A C 1
ATOM 1684 O O . LYS A 1 218 ? 42.749 18.516 -60.456 1.00 64.62 218 LYS A O 1
ATOM 1689 N N . ASP A 1 219 ? 41.500 19.202 -58.716 1.00 64.44 219 ASP A N 1
ATOM 1690 C CA . ASP A 1 219 ? 41.305 20.571 -59.218 1.00 64.44 219 ASP A CA 1
ATOM 1691 C C . ASP A 1 219 ? 42.614 21.376 -59.243 1.00 64.44 219 ASP A C 1
ATOM 1693 O O . ASP A 1 219 ? 42.872 22.118 -60.195 1.00 64.44 219 ASP A O 1
ATOM 1697 N N . LEU A 1 220 ? 43.477 21.214 -58.234 1.00 67.44 220 LEU A N 1
ATOM 1698 C CA . LEU A 1 220 ? 44.806 21.833 -58.211 1.00 67.44 220 LEU A CA 1
ATOM 1699 C C . LEU A 1 220 ? 45.710 21.273 -59.318 1.00 67.44 220 LEU A C 1
ATOM 1701 O O . LEU A 1 220 ? 46.350 22.049 -60.026 1.00 67.44 220 LEU A O 1
ATOM 1705 N N . ALA A 1 221 ? 45.716 19.953 -59.530 1.00 66.06 221 ALA A N 1
ATOM 1706 C CA . ALA A 1 221 ? 46.485 19.320 -60.602 1.00 66.06 221 ALA A CA 1
ATOM 1707 C C . ALA A 1 221 ? 46.027 19.773 -62.002 1.00 66.06 221 ALA A C 1
ATOM 1709 O O . ALA A 1 221 ? 46.861 20.065 -62.863 1.00 66.06 221 ALA A O 1
ATOM 1710 N N . LEU A 1 222 ? 44.713 19.907 -62.223 1.00 66.69 222 LEU A N 1
ATOM 1711 C CA . LEU A 1 222 ? 44.158 20.435 -63.474 1.00 66.69 222 LEU A CA 1
ATOM 1712 C C . LEU A 1 222 ? 44.573 21.893 -63.707 1.00 66.69 222 LEU A C 1
ATOM 1714 O O . LEU A 1 222 ? 45.018 22.229 -64.804 1.00 66.69 222 LEU A O 1
ATOM 1718 N N . ARG A 1 223 ? 44.520 22.745 -62.677 1.00 64.06 223 ARG A N 1
ATOM 1719 C CA . ARG A 1 223 ? 44.945 24.152 -62.776 1.00 64.06 223 ARG A CA 1
ATOM 1720 C C . ARG A 1 223 ? 46.449 24.314 -63.007 1.00 64.06 223 ARG A C 1
ATOM 1722 O O . ARG A 1 223 ? 46.834 25.178 -63.785 1.00 64.06 223 ARG A O 1
ATOM 1729 N N . CYS A 1 224 ? 47.295 23.476 -62.405 1.00 66.88 224 CYS A N 1
ATOM 1730 C CA . CYS A 1 224 ? 48.738 23.478 -62.674 1.00 66.88 224 CYS A CA 1
ATOM 1731 C C . CYS A 1 224 ? 49.080 22.974 -64.087 1.00 66.88 224 CYS A C 1
ATOM 1733 O O . CYS A 1 224 ? 50.025 23.473 -64.690 1.00 66.88 224 CYS A O 1
ATOM 1735 N N . SER A 1 225 ? 48.302 22.035 -64.643 1.00 61.62 225 SER A N 1
ATOM 1736 C CA . SER A 1 225 ? 48.477 21.560 -66.028 1.00 61.62 225 SER A CA 1
ATOM 1737 C C . SER A 1 225 ? 48.045 22.574 -67.099 1.00 61.62 225 SER A C 1
ATOM 1739 O O . SER A 1 225 ? 48.470 22.467 -68.244 1.00 61.62 225 SER A O 1
ATOM 1741 N N . HIS A 1 226 ? 47.211 23.551 -66.727 1.00 61.53 226 HIS A N 1
ATOM 1742 C CA . HIS A 1 226 ? 46.713 24.637 -67.582 1.00 61.53 226 HIS A CA 1
ATOM 1743 C C . HIS A 1 226 ? 47.247 26.013 -67.129 1.00 61.53 226 HIS A C 1
ATOM 1745 O O . HIS A 1 226 ? 46.573 27.030 -67.298 1.00 61.53 226 HIS A O 1
ATOM 1751 N N . GLY A 1 227 ? 48.438 26.051 -66.512 1.00 47.34 227 GLY A N 1
ATOM 1752 C CA . GLY A 1 227 ? 49.101 27.300 -66.115 1.00 47.34 227 GLY A CA 1
ATOM 1753 C C . GLY A 1 227 ? 49.249 28.279 -67.293 1.00 47.34 227 GLY A C 1
ATOM 1754 O O . GLY A 1 227 ? 49.327 27.833 -68.438 1.00 47.34 227 GLY A O 1
ATOM 1755 N N . PRO A 1 228 ? 49.244 29.601 -67.033 1.00 51.50 228 PRO A N 1
ATOM 1756 C CA . PRO A 1 228 ? 49.052 30.616 -68.062 1.00 51.50 228 PRO A CA 1
ATOM 1757 C C . PRO A 1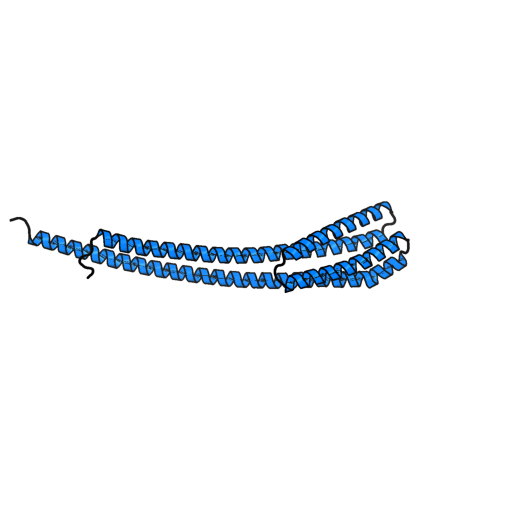 228 ? 50.200 30.574 -69.073 1.00 51.50 228 PRO A C 1
ATOM 1759 O O . PRO A 1 228 ? 51.363 30.704 -68.690 1.00 51.50 228 PRO A O 1
ATOM 1762 N N . GLY A 1 229 ? 49.854 30.368 -70.345 1.00 51.28 229 GLY A N 1
ATOM 1763 C CA . GLY A 1 229 ? 50.707 30.773 -71.462 1.00 51.28 229 GLY A CA 1
ATOM 1764 C C . GLY A 1 229 ? 50.788 32.289 -71.555 1.00 51.28 229 GLY A C 1
ATOM 1765 O O . GLY A 1 229 ? 49.789 32.950 -71.183 1.00 51.28 229 GLY A O 1
#

Secondary structure (DSSP, 8-state):
--TT--HHHHHHHHHHHHHHHHHHHHHHHHHHHHHHHHHHHHHHHHHHHHHHHHHHHHHHHHHHHHHHHHHH---HHHHHHHHHHHHHHHHHHHHHHHHHHHH--SHHHHHHHHHHHHHHHHHHHHHHHHHHHHHTT-HHHHHHHIIIIIHHHHHHHHHHHHHHHHHHHHHHHHHHHHHHHHHHHHHHHHHHHHHHHHHHHHHHHHHHHHHHHHHHHHHHHHHHHT---

Sequence (229 aa):
MLENIKISTRMILSYGVITILMVGIGLYSSLALHAGKSNINDITKLIFQITQVNNIINNVSIVASEFITIIIDPDKSLKENELQRIAVYRKNENKLFAILIKKVSDEKGVALVKAAAELRNTYVQVSDKFIGLVTEGQIQDALQLMFGEMRQAQSAYLQSLDDLVTVMEERSLAASVHADKQASAAEIYILILLGGFVIVSVLISFFTIRSITGSVDKDLALRCSHGPG

InterPro domains:
  IPR024478 Chemotaxis methyl-accepting receptor HlyB-like, 4HB MCP domain [PF12729] (4-183)
  IPR047347 Putative sensory transducer protein YvaQ-like, ligand-binding sensor domain [cd19411] (50-179)

pLDDT: mean 87.55, std 10.26, range [42.19, 97.75]

Radius of gyration: 36.51 Å; chains: 1; bounding box: 78×44×108 Å

Foldseek 3Di:
DPQPDDLVVLVCVLVVVLVVLVVVLVVLVVVLVVVLVVLVVLLVLLVVLLVLLVLLLVLLVLLLVLLVCLLPDPDPVVNVVSVVSNVVSVVSNVVSLVVQCVSDDDPVLNVLSVVLVVLVVQLVVLVVVLVVCSVVVVSVVSVVSSVPSNVVSSVVNSVSSVVSSVVSVVVSVVSVVVSVVSNVVSVVVSVVSVVVSVVVSVVSVVVSVVSVVVSVVVVVVVCVVCDPD

Organism: NCBI:txid52560